Protein AF-A0A8T0WZ53-F1 (afdb_monomer)

Solvent-accessible surface area (backbone atoms only — not comparable to full-atom values): 12065 Å² total; per-residue (Å²): 144,88,81,82,82,69,66,70,65,60,57,56,56,54,64,66,52,42,53,57,52,46,51,51,47,46,52,50,41,69,75,43,89,60,92,86,67,58,62,67,60,51,50,54,52,38,71,74,51,89,50,63,69,57,32,45,41,43,24,46,44,48,14,59,75,30,53,70,44,40,78,79,37,47,67,58,44,55,56,38,56,72,45,87,51,60,57,46,30,32,17,32,31,48,20,55,18,35,14,35,46,48,64,60,49,66,68,60,51,53,51,31,55,45,40,40,70,70,52,90,47,58,68,31,14,18,38,16,37,33,23,48,12,44,19,29,38,71,48,40,83,54,44,47,68,68,34,49,69,41,48,71,40,92,51,61,46,39,27,26,11,26,33,38,11,40,17,61,18,30,47,56,66,60,52,64,70,52,51,63,64,33,57,64,38,54,70,44,93,47,67,66,32,19,50,27,19,51,53,15,50,51,37,18,48,45,96,63,46,54,91,80,38,62,63,51,51,55,51,54,55,50,53,52,51,60,71,70,50,93,124

Radius of gyration: 19.96 Å; Cα contacts (8 Å, |Δi|>4): 309; chains: 1; bounding box: 70×41×50 Å

Sequence (231 aa):
MRKYARTSRMFCTRIVLWPAKQLVLAWACLWFAQPVRRPPEMLAYAHDTQHEKIIRGLSLGIALTVYGREEEADTLIEQMTRDQDPILRYGVMYALALAYRGTANNKAIHQLLHFAVSDVSDDVRRTAVLALGFVLYNKPEQTPRIVSLLSESYNPHVRYGAPLAVGISCAGSGLSEAISLLEPLTSDIIDFVRQGALIAMAMIMIQTNESYDSRVGAFRRKLEKIILDKH

Nearest PDB structures (foldseek):
  8amz-assembly1_N  TM=9.904E-01  e=2.150E-20  Spinacia oleracea
  9e8q-assembly1_U  TM=9.705E-01  e=5.565E-16  Homo sapiens
  8usc-assembly1_U  TM=9.728E-01  e=1.394E-14  Homo sapiens
  8cvt-assembly1_U  TM=9.551E-01  e=3.154E-14  Homo sapiens
  7qo5-assembly1_N  TM=9.824E-01  e=2.783E-13  Saccharomyces cerevisiae

InterPro domains:
  IPR011989 Armadillo-like helical [G3DSA:1.25.10.10] (39-231)
  IPR016024 Armadillo-type fold [SSF48371] (41-231)

Mean predicted aligned error: 9.51 Å

Structure (mmCIF, N/CA/C/O backbone):
data_AF-A0A8T0WZ53-F1
#
_entry.id   AF-A0A8T0WZ53-F1
#
loop_
_atom_site.group_PDB
_atom_site.id
_atom_site.type_symbol
_atom_site.label_atom_id
_atom_site.label_alt_id
_atom_site.label_comp_id
_atom_site.label_asym_id
_atom_site.label_entity_id
_atom_site.label_seq_id
_atom_site.pdbx_PDB_ins_code
_atom_site.Cartn_x
_atom_site.Cartn_y
_atom_site.Cartn_z
_atom_site.occupancy
_atom_site.B_iso_or_equiv
_a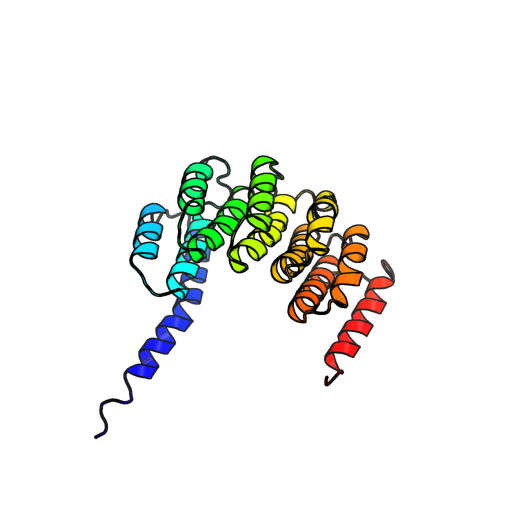tom_site.auth_seq_id
_atom_site.auth_comp_id
_atom_site.auth_asym_id
_atom_site.auth_atom_id
_atom_site.pdbx_PDB_model_num
ATOM 1 N N . MET A 1 1 ? -48.894 1.249 -15.314 1.00 36.38 1 MET A N 1
ATOM 2 C CA . MET A 1 1 ? -47.623 0.580 -14.941 1.00 36.38 1 MET A CA 1
ATOM 3 C C . MET A 1 1 ? -46.379 1.374 -15.389 1.00 36.38 1 MET A C 1
ATOM 5 O O . MET A 1 1 ? -45.613 0.897 -16.211 1.00 36.38 1 MET A O 1
ATOM 9 N N . ARG A 1 2 ? -46.142 2.598 -14.884 1.00 29.73 2 ARG A N 1
ATOM 10 C CA . ARG A 1 2 ? -44.956 3.416 -15.259 1.00 29.73 2 ARG A CA 1
ATOM 11 C C . ARG A 1 2 ? -44.427 4.311 -14.117 1.00 29.73 2 ARG A C 1
ATOM 13 O O . ARG A 1 2 ? -43.969 5.419 -14.361 1.00 29.73 2 ARG A O 1
ATOM 20 N N . LYS A 1 3 ? -44.493 3.857 -12.857 1.00 28.27 3 LYS A N 1
ATOM 21 C CA . LYS A 1 3 ? -43.983 4.633 -11.699 1.00 28.27 3 LYS A CA 1
ATOM 22 C C . LYS A 1 3 ? -42.898 3.956 -10.844 1.00 28.27 3 LYS A C 1
ATOM 24 O O . LYS A 1 3 ? -42.350 4.623 -9.982 1.00 28.27 3 LYS A O 1
ATOM 29 N N . TYR A 1 4 ? -42.495 2.713 -11.128 1.00 29.03 4 TYR A N 1
ATOM 30 C CA . TYR A 1 4 ? -41.509 1.988 -10.298 1.00 29.03 4 TYR A CA 1
ATOM 31 C C . TYR A 1 4 ? -40.058 1.958 -10.826 1.00 29.03 4 TYR A C 1
ATOM 33 O O . TYR A 1 4 ? -39.182 1.433 -10.155 1.00 29.03 4 TYR A O 1
ATOM 41 N N . ALA A 1 5 ? -39.756 2.546 -11.990 1.00 29.98 5 ALA A N 1
ATOM 42 C CA . ALA A 1 5 ? -38.443 2.375 -12.636 1.00 29.98 5 ALA A CA 1
ATOM 43 C C . ALA A 1 5 ? -37.420 3.514 -12.410 1.00 29.98 5 ALA A C 1
ATOM 45 O O . ALA A 1 5 ? -36.303 3.434 -12.919 1.00 29.98 5 ALA A O 1
ATOM 46 N N . ARG A 1 6 ? -37.763 4.593 -11.685 1.00 27.28 6 ARG A N 1
ATOM 47 C CA . ARG A 1 6 ? -36.866 5.763 -11.516 1.00 27.28 6 ARG A CA 1
ATOM 48 C C . ARG A 1 6 ? -36.160 5.864 -10.161 1.00 27.28 6 ARG A C 1
ATOM 50 O O . ARG A 1 6 ? -35.190 6.608 -10.059 1.00 27.28 6 ARG A O 1
ATOM 57 N N . THR A 1 7 ? -36.563 5.096 -9.155 1.00 30.55 7 THR A N 1
ATOM 58 C CA . THR A 1 7 ? -35.981 5.163 -7.803 1.00 30.55 7 THR A CA 1
ATOM 59 C C . THR A 1 7 ? -34.674 4.376 -7.655 1.00 30.55 7 THR A C 1
ATOM 61 O O . THR A 1 7 ? -33.821 4.768 -6.863 1.00 30.55 7 THR A O 1
ATOM 64 N N . SER A 1 8 ? -34.427 3.351 -8.477 1.00 28.34 8 SER A N 1
ATOM 65 C CA . SER A 1 8 ? -33.210 2.525 -8.359 1.00 28.34 8 SER A CA 1
ATOM 66 C C . SER A 1 8 ? -31.951 3.163 -8.968 1.00 28.34 8 SER A C 1
ATOM 68 O O . SER A 1 8 ? -30.839 2.846 -8.554 1.00 28.34 8 SER A O 1
ATOM 70 N N . ARG A 1 9 ? -32.085 4.110 -9.913 1.00 25.31 9 ARG A N 1
ATOM 71 C CA . ARG A 1 9 ? -30.923 4.808 -10.512 1.00 25.31 9 ARG A CA 1
ATOM 72 C C . ARG A 1 9 ? -30.396 5.973 -9.672 1.00 25.31 9 ARG A C 1
ATOM 74 O O . ARG A 1 9 ? -29.244 6.352 -9.844 1.00 25.31 9 ARG A O 1
ATOM 81 N N . MET A 1 10 ? -31.198 6.520 -8.757 1.00 26.84 10 MET A N 1
ATOM 82 C CA . MET A 1 10 ? -30.811 7.681 -7.940 1.00 26.84 10 MET A CA 1
ATOM 83 C C . MET A 1 10 ? -30.100 7.287 -6.630 1.00 26.84 10 MET A C 1
ATOM 85 O O . MET A 1 10 ? -29.324 8.070 -6.087 1.00 26.84 10 MET A O 1
ATOM 89 N N . PHE A 1 11 ? -30.302 6.054 -6.150 1.00 26.16 11 PHE A N 1
ATOM 90 C CA . PHE A 1 11 ? -29.547 5.497 -5.019 1.00 26.16 11 PHE A CA 1
ATOM 91 C C . PHE A 1 11 ? -28.120 5.086 -5.417 1.00 26.16 11 PHE A C 1
ATOM 93 O O . PHE A 1 11 ? -27.174 5.313 -4.665 1.00 26.16 11 PHE A O 1
ATOM 100 N N . CYS A 1 12 ? -27.940 4.564 -6.634 1.00 26.08 12 CYS A N 1
ATOM 101 C CA . CYS A 1 12 ? -26.636 4.108 -7.118 1.00 26.08 12 CYS A CA 1
ATOM 102 C C . CYS A 1 12 ? -25.647 5.273 -7.350 1.00 26.08 12 CYS A C 1
ATOM 104 O O . CYS A 1 12 ? -24.465 5.158 -7.032 1.00 26.08 12 CYS A O 1
ATOM 106 N N . THR A 1 13 ? -26.120 6.442 -7.802 1.00 26.05 13 THR A N 1
ATOM 107 C CA . THR A 1 13 ? -25.265 7.626 -8.026 1.00 26.05 13 THR A CA 1
ATOM 108 C C . THR A 1 13 ? -24.816 8.327 -6.741 1.00 26.05 13 THR A C 1
ATOM 110 O O . THR A 1 13 ? -23.729 8.901 -6.721 1.00 26.05 13 THR A O 1
ATOM 113 N N . ARG A 1 14 ? -25.572 8.242 -5.634 1.00 27.52 14 ARG A N 1
ATOM 114 C CA . ARG A 1 14 ? -25.123 8.780 -4.332 1.00 27.52 14 ARG A CA 1
ATOM 115 C C . ARG A 1 14 ? -24.011 7.945 -3.693 1.00 27.52 14 ARG A C 1
ATOM 117 O O . ARG A 1 14 ? -23.118 8.516 -3.079 1.00 27.52 14 ARG A O 1
ATOM 124 N N . ILE A 1 15 ? -24.021 6.628 -3.892 1.00 32.19 15 ILE A N 1
ATOM 125 C CA . ILE A 1 15 ? -23.022 5.704 -3.332 1.00 32.19 15 ILE A CA 1
ATOM 126 C C . ILE A 1 15 ? -21.650 5.860 -4.014 1.00 32.19 15 ILE A C 1
ATOM 128 O O . ILE A 1 15 ? -20.622 5.702 -3.362 1.00 32.19 15 ILE A O 1
ATOM 132 N N . VAL A 1 16 ? -21.615 6.193 -5.311 1.00 31.56 16 VAL A N 1
ATOM 133 C CA . VAL A 1 16 ? -20.358 6.369 -6.068 1.00 31.56 16 VAL A CA 1
ATOM 134 C C . VAL A 1 16 ? -19.734 7.755 -5.854 1.00 31.56 16 VAL A C 1
ATOM 136 O O . VAL A 1 16 ? -18.514 7.870 -5.818 1.00 31.56 16 VAL A O 1
ATOM 139 N N . LEU A 1 17 ? -20.540 8.804 -5.637 1.00 28.44 17 LEU A N 1
ATOM 140 C CA . LEU A 1 17 ? -20.030 10.151 -5.329 1.00 28.44 17 LEU A CA 1
ATOM 141 C C . LEU A 1 17 ? -19.589 10.338 -3.870 1.00 28.44 17 LEU A C 1
ATOM 143 O O . LEU A 1 17 ? -18.902 11.310 -3.558 1.00 28.44 17 LEU A O 1
ATOM 147 N N . TRP A 1 18 ? -19.992 9.450 -2.964 1.00 32.81 18 TRP A N 1
ATOM 148 C CA . TRP A 1 18 ? -19.650 9.568 -1.549 1.00 32.81 18 TRP A CA 1
ATOM 149 C C . TRP A 1 18 ? -18.155 9.414 -1.223 1.00 32.81 18 TRP A C 1
ATOM 151 O O . TRP A 1 18 ? -17.656 10.283 -0.506 1.00 32.81 18 TRP A O 1
ATOM 161 N N . PRO A 1 19 ? -17.411 8.430 -1.774 1.00 36.19 19 PRO A N 1
ATOM 162 C CA . PRO A 1 19 ? -15.974 8.308 -1.509 1.00 36.19 19 PRO A CA 1
ATOM 163 C C . PRO A 1 19 ? -15.181 9.531 -1.989 1.00 36.19 19 PRO A C 1
ATOM 165 O O . PRO A 1 19 ? -14.263 9.970 -1.304 1.00 36.19 19 PRO A O 1
ATOM 168 N N . ALA A 1 20 ? -15.583 10.156 -3.103 1.00 36.81 20 ALA A N 1
ATOM 169 C CA . ALA A 1 20 ? -14.981 11.408 -3.566 1.00 36.81 20 ALA A CA 1
ATOM 170 C C . ALA A 1 20 ? -15.280 12.576 -2.611 1.00 36.81 20 ALA A C 1
ATOM 172 O O . ALA A 1 20 ? -14.392 13.362 -2.299 1.00 36.81 20 ALA A O 1
ATOM 173 N N . LYS A 1 21 ? -16.506 12.666 -2.075 1.00 34.97 21 LYS A N 1
ATOM 174 C CA . LYS A 1 21 ? -16.848 13.670 -1.056 1.00 34.97 21 LYS A CA 1
ATOM 175 C C . LYS A 1 21 ? -16.109 13.445 0.262 1.00 34.97 21 LYS A C 1
ATOM 177 O O . LYS A 1 21 ? -15.775 14.428 0.903 1.00 34.97 21 LYS A O 1
ATOM 182 N N . GLN A 1 22 ? -15.841 12.200 0.655 1.00 43.59 22 GLN A N 1
ATOM 183 C CA . GLN A 1 22 ? -15.079 11.864 1.864 1.00 43.59 22 GLN A CA 1
ATOM 184 C C . GLN A 1 22 ? -13.581 12.116 1.697 1.00 43.59 22 GLN A C 1
ATOM 186 O O . GLN A 1 22 ? -12.979 12.638 2.622 1.00 43.59 22 GLN A O 1
ATOM 191 N N . LEU A 1 23 ? -12.995 11.840 0.528 1.00 43.72 23 LEU A N 1
ATOM 192 C CA . LEU A 1 23 ? -11.610 12.219 0.221 1.00 43.72 23 LEU A CA 1
ATOM 193 C C . LEU A 1 23 ? -11.438 13.739 0.159 1.00 43.72 23 LEU A C 1
ATOM 195 O O . LEU A 1 23 ? -10.476 14.254 0.713 1.00 43.72 23 LEU A O 1
ATOM 199 N N . VAL A 1 24 ? -12.393 14.463 -0.437 1.00 45.03 24 VAL A N 1
ATOM 200 C CA . VAL A 1 24 ? -12.401 15.935 -0.444 1.00 45.03 24 VAL A CA 1
ATOM 201 C C . VAL A 1 24 ? -12.627 16.497 0.959 1.00 45.03 24 VAL A C 1
ATOM 203 O O . VAL A 1 24 ? -11.959 17.457 1.321 1.00 45.03 24 VAL A O 1
ATOM 206 N N . LEU A 1 25 ? -13.501 15.895 1.778 1.00 41.16 25 LEU A N 1
ATOM 207 C CA . LEU A 1 25 ? -13.639 16.282 3.185 1.00 41.16 25 LEU A CA 1
ATOM 208 C C . LEU A 1 25 ? -12.360 15.984 3.966 1.00 41.16 25 LEU A C 1
ATOM 210 O O . LEU A 1 25 ? -11.940 16.823 4.739 1.00 41.16 25 LEU A O 1
ATOM 214 N N . ALA A 1 26 ? -11.721 14.833 3.757 1.00 44.50 26 ALA A N 1
ATOM 215 C CA . ALA A 1 26 ? -10.513 14.451 4.477 1.00 44.50 26 ALA A CA 1
ATOM 216 C C . ALA A 1 26 ? -9.300 15.302 4.065 1.00 44.50 26 ALA A C 1
ATOM 218 O O . ALA A 1 26 ? -8.510 15.687 4.919 1.00 44.50 26 ALA A O 1
ATOM 219 N N . TRP A 1 27 ? -9.196 15.681 2.787 1.00 46.12 27 TRP A N 1
ATOM 220 C CA . TRP A 1 27 ? -8.242 16.688 2.310 1.00 46.12 27 TRP A CA 1
ATOM 221 C C . TRP A 1 27 ? -8.556 18.086 2.855 1.00 46.12 27 TRP A C 1
ATOM 223 O O . TRP A 1 27 ? -7.651 18.784 3.306 1.00 46.12 27 TRP A O 1
ATOM 233 N N . ALA A 1 28 ? -9.829 18.488 2.879 1.00 37.88 28 ALA A N 1
ATOM 234 C CA . ALA A 1 28 ? -10.248 19.746 3.493 1.00 37.88 28 ALA A CA 1
ATOM 235 C C . ALA A 1 28 ? -9.998 19.757 5.013 1.00 37.88 28 ALA A C 1
ATOM 237 O O . ALA A 1 28 ? -9.647 20.799 5.551 1.00 37.88 28 ALA A O 1
ATOM 238 N N . CYS A 1 29 ? -10.105 18.613 5.692 1.00 40.50 29 CYS A N 1
ATOM 239 C CA . CYS A 1 29 ? -9.787 18.432 7.111 1.00 40.50 29 CYS A CA 1
ATOM 240 C C . CYS A 1 29 ? -8.277 18.399 7.384 1.00 40.50 29 CYS A C 1
ATOM 242 O O . CYS A 1 29 ? -7.857 18.748 8.481 1.00 40.50 29 CYS A O 1
ATOM 244 N N . LEU A 1 30 ? -7.451 18.008 6.407 1.00 47.88 30 LEU A N 1
ATOM 245 C CA . LEU A 1 30 ? -5.993 18.129 6.518 1.00 47.88 30 LEU A CA 1
ATOM 246 C C . LEU A 1 30 ? -5.547 19.600 6.415 1.00 47.88 30 LEU A C 1
ATOM 248 O O . LEU A 1 30 ? -4.572 19.995 7.045 1.00 47.88 30 LEU A O 1
ATOM 252 N N . TRP A 1 31 ? -6.264 20.403 5.617 1.00 39.75 31 TRP A N 1
ATOM 253 C CA . TRP A 1 31 ? -5.958 21.820 5.372 1.00 39.75 31 TRP A CA 1
ATOM 254 C C . TRP A 1 31 ? -6.591 22.771 6.400 1.00 39.75 31 TRP A C 1
ATOM 256 O O . TRP A 1 31 ? -5.987 23.768 6.790 1.00 39.75 31 TRP A O 1
ATOM 266 N N . PHE A 1 32 ? -7.793 22.455 6.883 1.00 31.80 32 PHE A N 1
ATOM 267 C CA . PHE A 1 32 ? -8.417 23.098 8.034 1.00 31.80 32 PHE A CA 1
ATOM 268 C C . PHE A 1 32 ? -8.320 22.139 9.214 1.00 31.80 32 PHE A C 1
ATOM 270 O O . PHE A 1 32 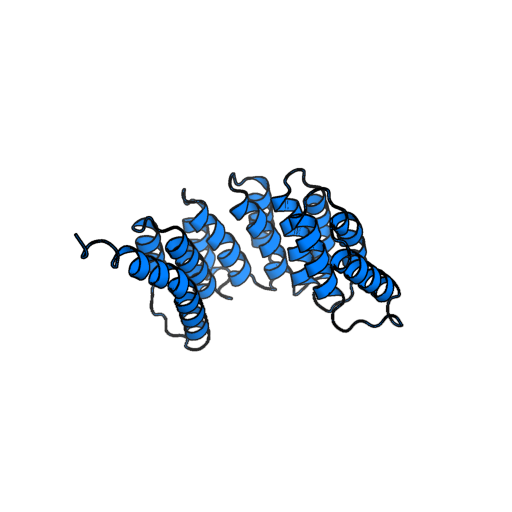? -9.131 21.225 9.316 1.00 31.80 32 PHE A O 1
ATOM 277 N N . ALA A 1 33 ? -7.358 22.367 10.109 1.00 36.94 33 ALA A N 1
ATOM 278 C CA . ALA A 1 33 ? -7.191 21.672 11.388 1.00 36.94 33 ALA A CA 1
ATOM 279 C C . ALA A 1 33 ? -8.381 21.911 12.352 1.00 36.94 33 ALA A C 1
ATOM 281 O O . ALA A 1 33 ? -8.231 22.431 13.455 1.00 36.94 33 ALA A O 1
ATOM 282 N N . GLN A 1 34 ? -9.596 21.589 11.916 1.00 32.25 34 GLN A N 1
ATOM 283 C CA . GLN A 1 34 ? -10.823 21.632 12.693 1.00 32.25 34 GLN A CA 1
ATOM 284 C C . GLN A 1 34 ? -11.182 20.189 13.083 1.00 32.25 34 GLN A C 1
ATOM 286 O O . GLN A 1 34 ? -11.365 19.344 12.202 1.00 32.25 34 GLN A O 1
ATOM 291 N N . PRO A 1 35 ? -11.300 19.883 14.388 1.00 38.97 35 PRO A N 1
ATOM 292 C CA . PRO A 1 35 ? -11.554 18.540 14.897 1.00 38.97 35 PRO A CA 1
ATOM 293 C C . PRO A 1 35 ? -13.041 18.201 14.750 1.00 38.97 35 PRO A C 1
ATOM 295 O O . PRO A 1 35 ? -13.769 18.119 15.733 1.00 38.97 35 PRO A O 1
ATOM 298 N N . VAL A 1 36 ? -13.541 18.052 13.524 1.00 38.50 36 VAL A N 1
ATOM 299 C CA . VAL A 1 36 ? -14.981 17.835 13.295 1.00 38.50 36 VAL A CA 1
ATOM 300 C C . VAL A 1 36 ? -15.241 16.415 12.811 1.00 38.50 36 VAL A C 1
ATOM 302 O O . VAL A 1 36 ? -15.686 16.166 11.694 1.00 38.50 36 VAL A O 1
ATOM 305 N N . ARG A 1 37 ? -14.902 15.490 13.713 1.00 49.84 37 ARG A N 1
ATOM 306 C CA . ARG A 1 37 ? -15.615 14.268 14.125 1.00 49.84 37 ARG A CA 1
ATOM 307 C C . ARG A 1 37 ? -14.636 13.459 14.959 1.00 49.84 37 ARG A C 1
A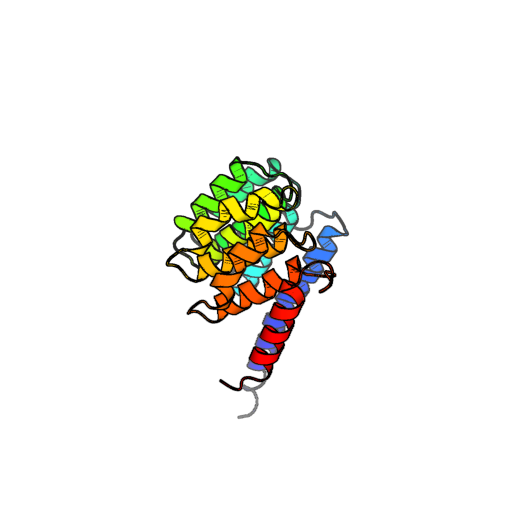TOM 309 O O . ARG A 1 37 ? -13.549 13.123 14.495 1.00 49.84 37 ARG A O 1
ATOM 316 N N . ARG A 1 38 ? -14.990 13.197 16.215 1.00 67.06 38 ARG A N 1
ATOM 317 C CA . ARG A 1 38 ? -14.132 12.413 17.105 1.00 67.06 38 ARG A CA 1
ATOM 318 C C . ARG A 1 38 ? -13.972 11.021 16.474 1.00 67.06 38 ARG A C 1
ATOM 320 O O . ARG A 1 38 ? -14.995 10.435 16.122 1.00 67.06 38 ARG A O 1
ATOM 327 N N . PRO A 1 39 ? -12.750 10.471 16.348 1.00 72.44 39 PRO A N 1
ATOM 328 C CA . PRO A 1 39 ? -12.542 9.094 15.897 1.00 72.44 39 PRO A CA 1
ATOM 329 C C . PRO A 1 39 ? -13.542 8.067 16.469 1.00 72.44 39 PRO A C 1
ATOM 331 O O . PRO A 1 39 ? -14.051 7.265 15.688 1.00 72.44 39 PRO A O 1
ATOM 334 N N . PRO A 1 40 ? -13.935 8.126 17.763 1.00 80.19 40 PRO A N 1
ATOM 335 C CA . PRO A 1 40 ? -14.962 7.233 18.307 1.00 80.19 40 PRO A CA 1
ATOM 336 C C . PRO A 1 40 ? -16.355 7.368 17.669 1.00 80.19 40 PRO A C 1
ATOM 338 O O . PRO A 1 40 ? -17.039 6.365 17.514 1.00 80.19 40 PRO A O 1
ATOM 341 N N . GLU A 1 41 ? -16.789 8.565 17.264 1.00 83.56 41 GLU A N 1
ATOM 342 C CA . GLU A 1 41 ? -18.092 8.757 16.599 1.00 83.56 41 GLU A CA 1
ATOM 343 C C . GLU A 1 41 ? -18.085 8.173 15.183 1.00 83.56 41 GLU A C 1
ATOM 345 O O . GLU A 1 41 ? -19.068 7.584 14.737 1.00 83.56 41 GLU A O 1
ATOM 350 N N . MET A 1 42 ? -16.961 8.315 14.471 1.00 84.06 42 MET A N 1
ATOM 351 C CA . MET A 1 42 ? -16.788 7.713 13.147 1.00 84.06 42 MET A CA 1
ATOM 352 C C . MET A 1 42 ? -16.725 6.191 13.228 1.00 84.06 42 MET A C 1
ATOM 354 O O . MET A 1 42 ? -17.282 5.527 12.358 1.00 84.06 42 MET A O 1
ATOM 358 N N . LEU A 1 43 ? -16.077 5.658 14.267 1.00 85.25 43 LEU A N 1
ATOM 359 C CA . LEU A 1 43 ? -15.996 4.223 14.517 1.00 85.25 43 LEU A CA 1
ATOM 360 C C . LEU A 1 43 ? -17.374 3.642 14.862 1.00 85.25 43 LEU A C 1
ATOM 362 O O . LEU A 1 43 ? -17.784 2.658 14.257 1.00 85.25 43 LEU A O 1
ATOM 366 N N . ALA A 1 44 ? -18.129 4.297 15.750 1.00 87.38 44 ALA A N 1
ATOM 367 C CA . ALA A 1 44 ? -19.500 3.897 16.074 1.00 87.38 44 ALA A CA 1
ATOM 368 C C . ALA A 1 44 ? -20.389 3.880 14.821 1.00 87.38 44 ALA A C 1
ATOM 370 O O . ALA A 1 44 ? -21.042 2.884 14.527 1.00 87.38 44 ALA A O 1
ATOM 371 N N . TYR A 1 45 ? -20.326 4.941 14.012 1.00 87.25 45 TYR A N 1
ATOM 372 C CA . TYR A 1 45 ? -21.084 4.994 12.767 1.00 87.25 45 TYR A CA 1
ATOM 373 C C . TYR A 1 45 ? -20.636 3.931 11.753 1.00 87.25 45 TYR A C 1
ATOM 375 O O . TYR A 1 45 ? -21.462 3.411 11.007 1.00 87.25 45 TYR A O 1
ATOM 383 N N . ALA A 1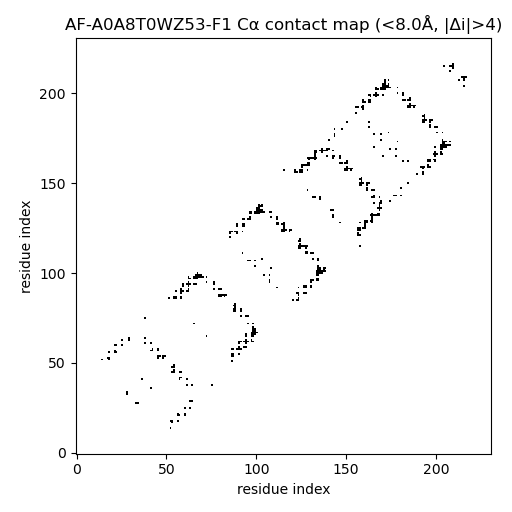 46 ? -19.348 3.579 11.717 1.00 86.38 46 ALA A N 1
ATOM 384 C CA . ALA A 1 46 ? -18.863 2.507 10.855 1.00 86.38 46 ALA A CA 1
ATOM 385 C C . ALA A 1 46 ? -19.485 1.152 11.236 1.00 86.38 46 ALA A C 1
ATOM 387 O O . ALA A 1 46 ? -19.929 0.441 10.337 1.00 86.38 46 ALA A O 1
ATOM 388 N N . HIS A 1 47 ? -19.609 0.854 12.535 1.00 88.31 47 HIS A N 1
ATOM 389 C CA . HIS A 1 47 ? -20.270 -0.358 13.036 1.00 88.31 47 HIS A CA 1
ATOM 390 C C . HIS A 1 47 ? -21.777 -0.407 12.759 1.00 88.31 47 HIS A C 1
ATOM 392 O O . HIS A 1 47 ? -22.319 -1.482 12.510 1.00 88.31 47 HIS A O 1
ATOM 398 N N . ASP A 1 48 ? -22.452 0.743 12.777 1.00 89.19 48 ASP A N 1
ATOM 399 C CA . ASP A 1 48 ? -23.901 0.811 12.549 1.00 89.19 48 ASP A CA 1
ATOM 400 C C . ASP A 1 48 ? -24.281 0.628 11.070 1.00 89.19 48 ASP A C 1
ATOM 402 O O . ASP A 1 48 ? -25.417 0.273 10.735 1.00 89.19 48 ASP A O 1
ATOM 406 N N . THR A 1 49 ? -23.354 0.901 10.148 1.00 89.50 49 THR A N 1
ATOM 407 C CA . THR A 1 49 ? -23.629 0.836 8.708 1.00 89.50 49 THR A CA 1
ATOM 408 C C . THR A 1 49 ? -23.332 -0.540 8.122 1.00 89.50 49 THR A C 1
ATOM 410 O O . THR A 1 49 ? -22.335 -1.165 8.438 1.00 89.50 49 THR A O 1
ATOM 413 N N . GLN A 1 50 ? -24.151 -0.978 7.162 1.00 85.69 50 GLN A N 1
ATOM 414 C CA . GLN A 1 50 ? -23.906 -2.209 6.388 1.00 85.69 50 GLN A CA 1
ATOM 415 C C . GLN A 1 50 ? -23.227 -1.944 5.032 1.00 85.69 50 GLN A C 1
ATOM 417 O O . GLN A 1 50 ? -23.040 -2.843 4.215 1.00 85.69 50 GLN A O 1
ATOM 422 N N . HIS A 1 51 ? -22.913 -0.683 4.725 1.00 85.69 51 HIS A N 1
ATOM 423 C CA . HIS A 1 51 ? -22.392 -0.295 3.419 1.00 85.69 51 HIS A CA 1
ATOM 424 C C . HIS A 1 51 ? -20.864 -0.282 3.422 1.00 85.69 51 HIS A C 1
ATOM 426 O O . HIS A 1 51 ? -20.255 0.717 3.797 1.00 85.69 51 HIS A O 1
ATOM 432 N N . GLU A 1 52 ? -20.247 -1.331 2.878 1.00 86.44 52 GLU A N 1
ATOM 433 C CA . GLU A 1 52 ? -18.783 -1.491 2.825 1.00 86.44 52 GLU A CA 1
ATOM 434 C C . GLU A 1 52 ? -18.025 -0.258 2.305 1.00 86.44 52 GLU A C 1
ATOM 436 O O . GLU A 1 52 ? -16.957 0.086 2.803 1.00 86.44 52 GLU A O 1
ATOM 441 N N . LYS A 1 53 ? -18.566 0.437 1.293 1.00 88.25 53 LYS A N 1
ATOM 442 C CA . LYS A 1 53 ? -17.934 1.642 0.723 1.00 88.25 53 LYS A CA 1
ATOM 443 C C . LYS A 1 53 ? -17.880 2.797 1.722 1.00 88.25 53 LYS A C 1
ATOM 445 O O . LYS A 1 53 ? -16.929 3.571 1.701 1.00 88.25 53 LYS A O 1
ATOM 450 N N . ILE A 1 54 ? -18.897 2.910 2.575 1.00 85.62 54 ILE A N 1
ATOM 451 C CA . ILE A 1 54 ? -18.961 3.928 3.624 1.00 85.62 54 ILE A CA 1
ATOM 452 C C . ILE A 1 54 ? -17.979 3.559 4.735 1.00 85.62 54 ILE A C 1
ATOM 454 O O . ILE A 1 54 ? -17.193 4.415 5.127 1.00 85.62 54 ILE A O 1
ATOM 458 N N . ILE A 1 55 ? -17.954 2.290 5.156 1.00 87.06 55 ILE A N 1
ATOM 459 C CA . ILE A 1 55 ? -17.013 1.780 6.166 1.00 87.06 55 ILE A CA 1
ATOM 460 C C . ILE A 1 55 ? -15.564 2.006 5.710 1.00 87.06 55 ILE A C 1
ATOM 462 O O . ILE A 1 55 ? -14.784 2.598 6.451 1.00 87.06 55 ILE A O 1
ATOM 466 N N . ARG A 1 56 ? -15.215 1.657 4.459 1.00 87.50 56 ARG A N 1
ATOM 467 C CA . ARG A 1 56 ? -13.885 1.932 3.870 1.00 87.50 56 ARG A CA 1
ATOM 468 C C . ARG A 1 56 ? -13.541 3.428 3.853 1.00 87.50 56 ARG A C 1
ATOM 470 O O . ARG A 1 56 ? -12.407 3.806 4.128 1.00 87.50 56 ARG A O 1
ATOM 477 N N . GLY A 1 57 ? -14.503 4.287 3.514 1.00 85.12 57 GLY A N 1
ATOM 478 C CA . GLY A 1 57 ? -14.301 5.740 3.507 1.00 85.12 57 GLY A CA 1
ATOM 479 C C . GLY A 1 57 ? -14.084 6.313 4.910 1.00 85.12 57 GLY A C 1
ATOM 480 O O . GLY A 1 57 ? -13.233 7.180 5.100 1.00 85.12 57 GLY A O 1
ATOM 481 N N . LEU A 1 58 ? -14.826 5.812 5.901 1.00 87.44 58 LEU A N 1
ATOM 482 C CA . LEU A 1 58 ? -14.678 6.201 7.304 1.00 87.44 58 LEU A CA 1
ATOM 483 C C . LEU A 1 58 ? -13.361 5.699 7.888 1.00 87.44 58 LEU A C 1
ATOM 485 O O . LEU A 1 58 ? -12.691 6.470 8.563 1.00 87.44 58 LEU A O 1
ATOM 489 N N . SER A 1 59 ? -12.965 4.460 7.596 1.00 87.81 59 SER A N 1
ATOM 490 C CA . SER A 1 59 ? -11.730 3.879 8.122 1.00 87.81 59 SER A CA 1
ATOM 491 C C . SER A 1 59 ? -10.493 4.624 7.608 1.00 87.81 59 SER A C 1
ATOM 493 O O . SER A 1 59 ? -9.606 4.956 8.394 1.00 87.81 59 SER A O 1
ATOM 495 N N . LEU A 1 60 ? -10.480 5.020 6.329 1.00 87.88 60 LEU A N 1
ATOM 496 C CA . LEU A 1 60 ? -9.441 5.900 5.783 1.00 87.88 60 LEU A CA 1
ATOM 497 C C . LEU A 1 60 ? -9.529 7.333 6.337 1.00 87.88 60 LEU A C 1
ATOM 499 O O . LEU A 1 60 ? -8.507 7.968 6.583 1.00 87.88 60 LEU A O 1
ATOM 503 N N . GLY A 1 61 ? -10.741 7.846 6.562 1.00 85.44 61 GLY A N 1
ATOM 504 C CA . GLY A 1 61 ? -10.949 9.141 7.212 1.00 85.44 61 GLY A CA 1
ATOM 505 C C . GLY A 1 61 ? -10.344 9.178 8.616 1.00 85.44 61 GLY A C 1
ATOM 506 O O . GLY A 1 61 ? -9.604 10.105 8.930 1.00 85.44 61 GLY A O 1
ATOM 507 N N . ILE A 1 62 ? -10.580 8.138 9.422 1.00 86.88 62 ILE A N 1
ATOM 508 C CA . ILE A 1 62 ? -9.970 7.971 10.748 1.00 86.88 62 ILE A CA 1
ATOM 509 C C . ILE A 1 62 ? -8.441 7.910 10.625 1.00 86.88 62 ILE A C 1
ATOM 511 O O . ILE A 1 62 ? -7.750 8.625 11.349 1.00 86.88 62 ILE A O 1
ATOM 515 N N . ALA A 1 63 ? -7.907 7.147 9.666 1.00 88.12 63 ALA A N 1
ATOM 516 C CA . ALA A 1 63 ? -6.466 7.077 9.417 1.00 88.12 63 ALA A CA 1
ATOM 517 C C . ALA A 1 63 ? -5.832 8.453 9.130 1.00 88.12 63 ALA A C 1
ATOM 519 O O . ALA A 1 63 ? -4.733 8.743 9.595 1.00 88.12 63 ALA A O 1
ATOM 520 N N . LEU A 1 64 ? -6.537 9.335 8.419 1.00 87.38 64 LEU A N 1
ATOM 521 C CA . LEU A 1 64 ? -6.066 10.695 8.139 1.00 87.38 64 LEU A CA 1
ATOM 522 C C . LEU A 1 64 ? -6.130 11.613 9.369 1.00 87.38 64 LEU A C 1
ATOM 524 O O . LEU A 1 64 ? -5.300 12.510 9.492 1.00 87.38 64 LEU A O 1
ATOM 528 N N . THR A 1 65 ? -7.048 11.376 10.313 1.00 85.94 65 THR A N 1
ATOM 529 C CA . THR A 1 65 ? -7.090 12.150 11.572 1.00 85.94 65 THR A CA 1
ATOM 530 C C . THR A 1 65 ? -5.905 11.873 12.499 1.00 85.94 65 THR A C 1
ATOM 532 O O . THR A 1 65 ? -5.594 12.705 13.350 1.00 85.94 65 THR A O 1
ATOM 535 N N . VAL A 1 66 ? -5.232 10.726 12.342 1.00 87.50 66 VAL A N 1
ATOM 536 C CA . VAL A 1 66 ? -4.046 10.355 13.136 1.00 87.50 66 VAL A CA 1
ATOM 537 C C . VAL A 1 66 ? -2.716 10.668 12.451 1.00 87.50 66 VAL A C 1
ATOM 539 O O . VAL A 1 66 ? -1.659 10.239 12.908 1.00 87.50 66 VAL A O 1
ATOM 542 N N . TYR A 1 67 ? -2.749 11.437 11.366 1.00 88.94 67 TYR A N 1
ATOM 543 C CA . TYR A 1 67 ? -1.562 11.786 10.598 1.00 88.94 67 TYR A CA 1
ATOM 544 C C . TYR A 1 67 ? -0.493 12.487 11.455 1.00 88.94 67 TYR A C 1
ATOM 546 O O . TYR A 1 67 ? -0.718 13.582 11.966 1.00 88.94 67 TYR A O 1
ATOM 554 N N . GLY A 1 68 ? 0.685 11.862 11.583 1.00 86.12 68 GLY A N 1
ATOM 555 C CA . GLY A 1 68 ? 1.832 12.404 12.324 1.00 86.12 68 GLY A CA 1
ATOM 556 C C . GLY A 1 68 ? 1.661 12.494 13.843 1.00 86.12 68 GLY A C 1
ATOM 557 O O . GLY A 1 68 ? 2.395 13.247 14.473 1.00 86.12 68 GLY A O 1
ATOM 558 N N . ARG A 1 69 ? 0.690 11.778 14.427 1.00 85.75 69 ARG A N 1
ATOM 559 C CA . ARG A 1 69 ? 0.434 11.781 15.880 1.00 85.75 69 ARG A CA 1
ATOM 560 C C . ARG A 1 69 ? 1.214 10.720 16.666 1.00 85.75 69 ARG A C 1
ATOM 562 O O . ARG A 1 69 ? 1.149 10.725 17.890 1.00 85.75 69 ARG A O 1
ATOM 569 N N . GLU A 1 70 ? 1.925 9.828 15.973 1.00 91.06 70 GLU A N 1
ATOM 570 C CA . GLU A 1 70 ? 2.777 8.783 16.562 1.00 91.06 70 GLU A CA 1
ATOM 571 C C . GLU A 1 70 ? 2.092 8.050 17.738 1.00 91.06 70 GLU A C 1
ATOM 573 O O . GLU A 1 70 ? 1.014 7.485 17.557 1.00 91.06 70 GLU A O 1
ATOM 578 N N . GLU A 1 71 ? 2.683 8.078 18.938 1.00 90.06 71 GLU A N 1
ATOM 579 C CA . GLU A 1 71 ? 2.215 7.347 20.126 1.00 90.06 71 GLU A CA 1
ATOM 580 C C . GLU A 1 71 ? 0.817 7.768 20.608 1.00 90.06 71 GLU A C 1
ATOM 582 O O . GLU A 1 71 ? 0.097 6.959 21.192 1.00 90.06 71 GLU A O 1
ATOM 587 N N . GLU A 1 72 ? 0.367 8.997 20.329 1.00 88.38 72 GLU A N 1
ATOM 588 C CA . GLU A 1 72 ? -0.988 9.424 20.708 1.00 88.38 72 GLU A CA 1
ATOM 589 C C . GLU A 1 72 ? -2.076 8.613 19.986 1.00 88.38 72 GLU A C 1
ATOM 591 O O . GLU A 1 72 ? -3.214 8.524 20.458 1.00 8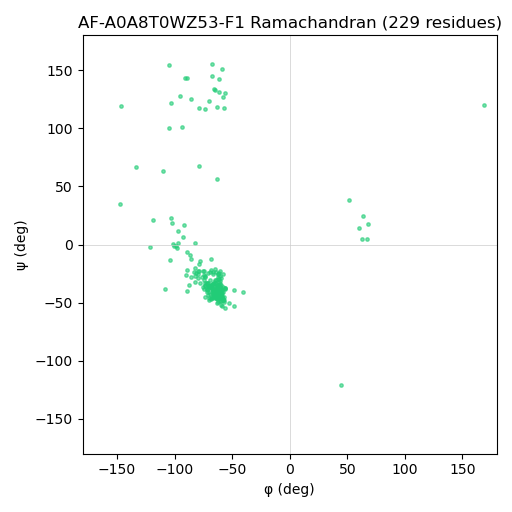8.38 72 GLU A O 1
ATOM 596 N N . ALA A 1 73 ? -1.742 8.037 18.828 1.00 89.00 73 ALA A N 1
ATOM 597 C CA . ALA A 1 73 ? -2.651 7.237 18.021 1.00 89.00 73 ALA A CA 1
ATOM 598 C C . ALA A 1 73 ? -2.703 5.760 18.448 1.00 89.00 73 ALA A C 1
ATOM 600 O O . ALA A 1 73 ? -3.629 5.060 18.031 1.00 89.00 73 ALA A O 1
ATOM 601 N N . ASP A 1 74 ? -1.774 5.288 19.288 1.00 90.31 74 ASP A N 1
ATOM 602 C CA . ASP A 1 74 ? -1.633 3.864 19.630 1.00 90.31 74 ASP A CA 1
ATOM 603 C C . ASP A 1 74 ? -2.909 3.280 20.236 1.00 90.31 74 ASP A C 1
ATOM 605 O O . ASP A 1 74 ? -3.342 2.194 19.857 1.00 90.31 74 ASP A O 1
ATOM 609 N N . THR A 1 75 ? -3.573 4.033 21.113 1.00 91.00 75 THR A N 1
ATOM 610 C CA . THR A 1 75 ? -4.825 3.593 21.752 1.00 91.00 75 THR A CA 1
ATOM 611 C C . THR A 1 75 ? -5.931 3.306 20.733 1.00 91.00 75 THR A C 1
ATOM 613 O O . THR A 1 75 ? -6.621 2.289 20.819 1.00 91.00 75 THR A O 1
ATOM 616 N N . LEU A 1 76 ? -6.074 4.176 19.730 1.00 88.62 76 LEU A N 1
ATOM 617 C CA . LEU A 1 76 ? -7.058 4.031 18.662 1.00 88.62 76 LEU A CA 1
ATOM 618 C C . LEU A 1 76 ? -6.672 2.902 17.699 1.00 88.62 76 LEU A C 1
ATOM 620 O O . LEU A 1 76 ? -7.529 2.118 17.288 1.00 88.62 76 LEU A O 1
ATOM 624 N N . ILE A 1 77 ? -5.385 2.803 17.361 1.00 91.19 77 ILE A N 1
ATOM 625 C CA . ILE A 1 77 ? -4.843 1.745 16.503 1.00 91.19 77 ILE A CA 1
ATOM 626 C C . ILE A 1 77 ? -5.092 0.380 17.145 1.00 91.19 77 ILE A C 1
ATOM 628 O O . ILE A 1 77 ? -5.620 -0.513 16.483 1.00 91.19 77 ILE A O 1
ATOM 632 N N . GLU A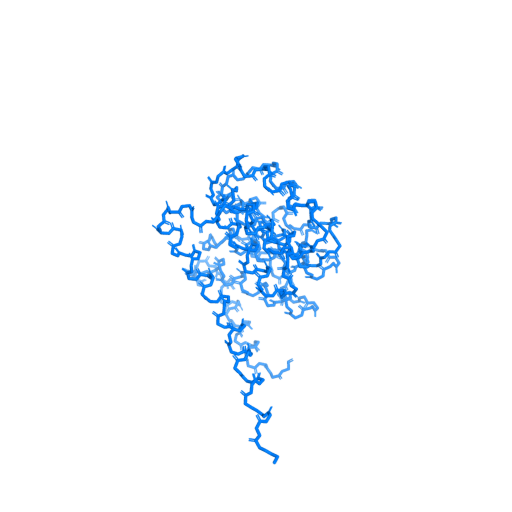 1 78 ? -4.773 0.205 18.428 1.00 91.31 78 GLU A N 1
ATOM 633 C CA . GLU A 1 78 ? -4.999 -1.049 19.151 1.00 91.31 78 GLU A CA 1
ATOM 634 C C . GLU A 1 78 ? -6.481 -1.424 19.220 1.00 91.31 78 GLU A C 1
ATOM 636 O O . GLU A 1 78 ? -6.823 -2.592 19.012 1.00 91.31 78 GLU A O 1
ATOM 641 N N . GLN A 1 79 ? -7.361 -0.447 19.461 1.00 90.62 79 GLN A N 1
ATOM 642 C CA . GLN A 1 79 ? -8.806 -0.665 19.484 1.00 90.62 79 GLN A CA 1
ATOM 643 C C . GLN A 1 79 ? -9.304 -1.212 18.143 1.00 90.62 79 GLN A C 1
ATOM 645 O O . GLN A 1 79 ? -9.954 -2.255 18.103 1.00 90.62 79 GLN A O 1
ATOM 650 N N . MET A 1 80 ? -8.969 -0.538 17.045 1.00 88.88 80 MET A N 1
ATOM 651 C CA . MET A 1 80 ? -9.439 -0.921 15.715 1.00 88.88 80 MET A CA 1
ATOM 652 C C . MET A 1 80 ? -8.728 -2.173 15.166 1.00 88.88 80 MET A C 1
ATOM 654 O O . MET A 1 80 ? -9.245 -2.857 14.288 1.00 88.88 80 MET A O 1
ATOM 658 N N . THR A 1 81 ? -7.529 -2.494 15.660 1.00 91.44 81 THR A N 1
ATOM 659 C CA . THR A 1 81 ? -6.793 -3.706 15.264 1.00 91.44 81 THR A CA 1
ATOM 660 C C . THR A 1 81 ? -7.491 -4.977 15.753 1.00 91.44 81 THR A C 1
ATOM 662 O O . THR A 1 81 ? -7.451 -6.008 15.084 1.00 91.44 81 THR A O 1
ATOM 665 N N . ARG A 1 82 ? -8.140 -4.912 16.922 1.00 90.56 82 ARG A N 1
ATOM 666 C CA . ARG A 1 82 ? -8.868 -6.040 17.533 1.00 90.56 82 ARG A CA 1
ATOM 667 C C . ARG A 1 82 ? -10.279 -6.221 16.972 1.00 90.56 82 ARG A C 1
ATOM 669 O O . ARG A 1 82 ? -11.011 -7.099 17.429 1.00 90.56 82 ARG A O 1
ATOM 676 N N . ASP A 1 83 ? -10.658 -5.390 16.011 1.00 91.12 83 ASP A N 1
ATOM 677 C CA . ASP A 1 83 ? -11.974 -5.419 15.404 1.00 91.12 83 ASP A CA 1
ATOM 678 C C . ASP A 1 83 ? -12.199 -6.697 14.589 1.00 91.12 83 ASP A C 1
ATOM 680 O O . ASP A 1 83 ? -11.284 -7.224 13.948 1.00 91.12 83 ASP A O 1
ATOM 684 N N . GLN A 1 84 ? -13.436 -7.187 14.593 1.00 88.69 84 GLN A N 1
ATOM 685 C CA . GLN A 1 84 ? -13.832 -8.353 13.808 1.00 88.69 84 GLN A CA 1
ATOM 686 C C . GLN A 1 84 ? -13.960 -8.002 12.323 1.00 88.69 84 GLN A C 1
ATOM 688 O O . GLN A 1 84 ? -13.661 -8.850 11.476 1.00 88.69 84 GLN A O 1
ATOM 693 N N . ASP A 1 85 ? -14.334 -6.759 11.994 1.00 90.88 85 ASP A N 1
ATOM 694 C CA . ASP A 1 85 ? -14.506 -6.332 10.607 1.00 90.88 85 ASP A CA 1
ATOM 695 C C . ASP A 1 85 ? -13.140 -6.148 9.905 1.00 90.88 85 ASP A C 1
ATOM 697 O O . ASP A 1 85 ? -12.350 -5.269 10.280 1.00 90.88 85 ASP A O 1
ATOM 701 N N . PRO A 1 86 ? -12.834 -6.934 8.852 1.00 91.75 86 PRO A N 1
ATOM 702 C CA . PRO A 1 86 ? -11.593 -6.783 8.097 1.00 91.75 86 PRO A CA 1
ATOM 703 C C . PRO A 1 86 ? -11.454 -5.412 7.417 1.00 91.75 86 PRO A C 1
ATOM 705 O O . PRO A 1 86 ? -10.330 -4.976 7.170 1.00 91.75 86 PRO A O 1
ATOM 708 N N . ILE A 1 87 ? -12.551 -4.709 7.118 1.00 90.75 87 ILE A N 1
ATOM 709 C CA . ILE A 1 87 ? -12.520 -3.374 6.503 1.00 90.75 87 ILE A CA 1
ATOM 710 C C . ILE A 1 87 ? -11.990 -2.326 7.488 1.00 90.75 87 ILE A C 1
ATOM 712 O O . ILE A 1 87 ? -11.269 -1.398 7.095 1.00 90.75 87 ILE A O 1
ATOM 716 N N . LEU A 1 88 ? -12.327 -2.476 8.770 1.00 91.25 88 LEU A N 1
ATOM 717 C CA . LEU A 1 88 ? -11.808 -1.615 9.823 1.00 91.25 88 LEU A CA 1
ATOM 718 C C . LEU A 1 88 ? -10.326 -1.900 10.045 1.00 91.25 88 LEU A C 1
ATOM 720 O O . LEU A 1 88 ? -9.534 -0.962 9.950 1.00 91.25 88 LEU A O 1
ATOM 724 N N . ARG A 1 89 ? -9.930 -3.177 10.173 1.00 93.50 89 ARG A N 1
ATOM 725 C CA . ARG A 1 89 ? -8.509 -3.571 10.266 1.00 93.50 89 ARG A CA 1
ATOM 726 C C . ARG A 1 89 ? -7.683 -3.081 9.073 1.00 93.50 89 ARG A C 1
ATOM 728 O O . ARG A 1 89 ? -6.565 -2.601 9.249 1.00 93.50 89 ARG A O 1
ATOM 735 N N . TYR A 1 90 ? -8.251 -3.107 7.867 1.00 92.12 90 TYR A N 1
ATOM 736 C CA . TYR A 1 90 ? -7.638 -2.535 6.664 1.00 92.12 90 TYR A CA 1
ATOM 737 C C . TYR A 1 90 ? -7.346 -1.035 6.822 1.00 92.12 90 TYR A C 1
ATOM 739 O O . TYR A 1 90 ? -6.254 -0.578 6.485 1.00 92.12 90 TYR A O 1
ATOM 747 N N . GLY A 1 91 ? -8.292 -0.263 7.366 1.00 90.31 91 GLY A N 1
ATOM 748 C CA . GLY A 1 91 ? -8.089 1.163 7.631 1.00 90.31 91 GLY A CA 1
ATOM 749 C C . GLY A 1 91 ? -7.029 1.423 8.699 1.00 90.31 91 GLY A C 1
ATOM 750 O O . GLY A 1 91 ? -6.276 2.389 8.585 1.00 90.31 91 GLY A O 1
ATOM 751 N N . VAL A 1 92 ? -6.899 0.532 9.688 1.00 93.31 92 VAL A N 1
ATOM 752 C CA . VAL A 1 92 ? -5.857 0.640 10.722 1.00 93.31 92 VAL A CA 1
ATOM 753 C C . VAL A 1 92 ? -4.460 0.536 10.151 1.00 93.31 92 VAL A C 1
ATOM 755 O O . VAL A 1 92 ? -3.581 1.265 10.594 1.00 93.31 92 VAL A O 1
ATOM 758 N N . MET A 1 93 ? -4.238 -0.320 9.155 1.00 95.56 93 MET A N 1
ATOM 759 C CA . MET A 1 93 ? -2.917 -0.426 8.531 1.00 95.56 93 MET A CA 1
ATOM 760 C C . MET A 1 93 ? -2.492 0.914 7.907 1.00 95.56 93 MET A C 1
ATOM 762 O O . MET A 1 93 ? -1.334 1.311 8.029 1.00 95.56 93 MET A O 1
ATOM 766 N N . TYR A 1 94 ? -3.437 1.667 7.327 1.00 93.75 94 TYR A N 1
ATOM 767 C CA . TYR A 1 94 ? -3.186 3.046 6.894 1.00 93.75 94 TYR A CA 1
ATOM 768 C C . TYR A 1 94 ? -3.012 4.012 8.063 1.00 93.75 94 TYR A C 1
ATOM 770 O O . TYR A 1 94 ? -2.139 4.871 8.001 1.00 93.75 94 TYR A O 1
ATOM 778 N N . ALA A 1 95 ? -3.810 3.883 9.125 1.00 92.25 95 ALA A N 1
ATOM 779 C CA . ALA A 1 95 ? -3.691 4.722 10.317 1.00 92.25 95 ALA A CA 1
ATOM 780 C C . ALA A 1 95 ? -2.297 4.591 10.951 1.00 92.25 95 ALA A C 1
ATOM 782 O O . ALA A 1 95 ? -1.651 5.597 11.228 1.00 92.25 95 ALA A O 1
ATOM 783 N N . LEU A 1 96 ? -1.799 3.359 11.081 1.00 93.38 96 LEU A N 1
ATOM 784 C CA . LEU A 1 96 ? -0.465 3.041 11.580 1.00 93.38 96 LEU A CA 1
ATOM 785 C C . LEU A 1 96 ? 0.630 3.605 10.659 1.00 93.38 96 LEU A C 1
ATOM 787 O O . LEU A 1 96 ? 1.559 4.253 11.140 1.00 93.38 96 LEU A O 1
ATOM 791 N N . ALA A 1 97 ? 0.495 3.439 9.339 1.00 92.88 97 ALA A N 1
ATOM 792 C CA . ALA A 1 97 ? 1.420 4.028 8.366 1.00 92.88 97 ALA A CA 1
ATOM 793 C C . ALA A 1 97 ? 1.480 5.561 8.430 1.00 92.88 97 ALA A C 1
ATOM 795 O O . ALA A 1 97 ? 2.561 6.139 8.340 1.00 92.88 97 ALA A O 1
ATOM 796 N N . LEU A 1 98 ? 0.330 6.224 8.556 1.00 91.00 98 LEU A N 1
ATOM 797 C CA . LEU A 1 98 ? 0.231 7.685 8.561 1.00 91.00 98 LEU A CA 1
ATOM 798 C C . LEU A 1 98 ? 0.638 8.298 9.905 1.00 91.00 98 LEU A C 1
ATOM 800 O O . LEU A 1 98 ? 1.204 9.394 9.920 1.00 91.00 98 LEU A O 1
ATOM 804 N N . ALA A 1 99 ? 0.384 7.601 11.013 1.00 91.88 99 ALA A N 1
ATOM 805 C CA . ALA A 1 99 ? 0.838 8.006 12.339 1.00 91.88 99 ALA A CA 1
ATOM 806 C C . ALA A 1 99 ? 2.369 7.984 12.434 1.00 91.88 99 ALA A C 1
ATOM 808 O O . ALA A 1 99 ? 2.952 8.955 12.906 1.00 91.88 99 ALA A O 1
ATOM 809 N N . TYR A 1 100 ? 3.009 6.930 11.911 1.00 93.06 100 TYR A N 1
ATOM 810 C CA . TYR A 1 100 ? 4.461 6.709 11.979 1.00 93.06 100 TYR A CA 1
ATOM 811 C C . TYR A 1 100 ? 5.212 7.013 10.675 1.00 93.06 100 TYR A C 1
ATOM 813 O O . TYR A 1 100 ? 6.310 6.490 10.449 1.00 93.06 100 TYR A O 1
ATOM 821 N N . ARG A 1 101 ? 4.651 7.853 9.798 1.00 91.56 101 ARG A N 1
ATOM 822 C CA . ARG A 1 101 ? 5.238 8.122 8.477 1.00 91.56 101 ARG A CA 1
ATOM 823 C C . ARG A 1 101 ? 6.686 8.623 8.607 1.00 91.56 101 ARG A C 1
ATOM 825 O O . ARG A 1 101 ? 6.956 9.544 9.373 1.00 91.56 101 ARG A O 1
ATOM 832 N N . GLY A 1 102 ? 7.624 8.041 7.866 1.00 86.69 102 GLY A N 1
ATOM 833 C CA . GLY A 1 102 ? 9.022 8.500 7.820 1.00 86.69 102 GLY A CA 1
ATOM 834 C C . GLY A 1 102 ? 9.812 8.429 9.138 1.00 86.69 102 GLY A C 1
ATOM 835 O O . GLY A 1 102 ? 10.961 8.873 9.172 1.00 86.69 102 GLY A O 1
ATOM 836 N N . THR A 1 103 ? 9.234 7.868 10.206 1.00 88.31 103 THR A N 1
ATOM 837 C CA . THR A 1 103 ? 9.898 7.712 11.514 1.00 88.31 103 THR A CA 1
ATOM 838 C C . THR A 1 103 ? 10.849 6.514 11.543 1.00 88.31 103 THR A C 1
ATOM 840 O O . THR A 1 103 ? 11.803 6.502 12.319 1.00 88.31 103 THR A O 1
ATOM 843 N N . ALA A 1 104 ? 10.609 5.504 10.692 1.00 89.06 104 ALA A N 1
ATOM 844 C CA . ALA A 1 104 ? 11.280 4.203 10.731 1.00 89.06 104 ALA A CA 1
ATOM 845 C C . ALA A 1 104 ? 11.244 3.540 12.128 1.00 89.06 104 ALA A C 1
ATOM 847 O O . ALA A 1 104 ? 12.224 2.936 12.567 1.00 89.06 104 ALA A O 1
ATOM 848 N N . ASN A 1 105 ? 10.118 3.667 12.841 1.00 92.69 105 ASN A N 1
ATOM 849 C CA . ASN A 1 105 ? 9.941 3.065 14.161 1.00 92.69 105 ASN A CA 1
ATOM 850 C C . ASN A 1 105 ? 9.834 1.530 14.077 1.00 92.69 105 ASN A C 1
ATOM 852 O O . ASN A 1 105 ? 8.935 0.985 13.430 1.00 92.69 105 ASN A O 1
ATOM 856 N N . ASN A 1 106 ? 10.708 0.829 14.805 1.00 93.00 106 ASN A N 1
ATOM 857 C CA . ASN A 1 106 ? 10.745 -0.634 14.866 1.00 93.00 106 ASN A CA 1
ATOM 858 C C . ASN A 1 106 ? 9.438 -1.256 15.383 1.00 93.00 106 ASN A C 1
ATOM 860 O O . ASN A 1 106 ? 9.050 -2.318 14.897 1.00 93.00 106 ASN A O 1
ATOM 864 N N . LYS A 1 107 ? 8.737 -0.606 16.328 1.00 93.00 107 LYS A N 1
ATOM 865 C CA . LYS A 1 107 ? 7.452 -1.099 16.859 1.00 93.00 107 LYS A CA 1
ATOM 866 C C . LYS A 1 107 ? 6.403 -1.167 15.747 1.00 93.00 107 LYS A C 1
ATOM 868 O O . LYS A 1 107 ? 5.788 -2.212 15.545 1.00 93.00 107 LYS A O 1
ATOM 873 N N . ALA A 1 108 ? 6.264 -0.081 14.985 1.00 93.25 108 ALA A N 1
ATOM 874 C CA . ALA A 1 108 ? 5.320 0.008 13.875 1.00 93.25 108 ALA A CA 1
ATOM 875 C C . ALA A 1 108 ? 5.670 -0.980 12.750 1.00 93.25 108 ALA A C 1
ATOM 877 O O . ALA A 1 108 ? 4.789 -1.675 12.248 1.00 93.25 108 ALA A O 1
ATOM 878 N N . ILE A 1 109 ? 6.956 -1.102 12.398 1.00 94.25 109 ILE A N 1
ATOM 879 C CA . ILE A 1 109 ? 7.431 -2.064 11.388 1.00 94.25 109 ILE A CA 1
ATOM 880 C C . ILE A 1 109 ? 7.094 -3.499 11.808 1.00 94.25 109 ILE A C 1
ATOM 882 O O . ILE A 1 109 ? 6.524 -4.251 11.020 1.00 94.25 109 ILE A O 1
ATOM 886 N N . HIS A 1 110 ? 7.401 -3.878 13.050 1.00 94.38 110 HIS A N 1
ATOM 887 C CA . HIS A 1 110 ? 7.129 -5.224 13.551 1.00 94.38 110 HIS A CA 1
ATOM 888 C C . HIS A 1 110 ? 5.626 -5.531 13.578 1.00 94.38 110 HIS A C 1
ATOM 890 O O . HIS A 1 110 ? 5.208 -6.628 13.209 1.00 94.38 110 HIS A O 1
ATOM 896 N N . GLN A 1 111 ? 4.799 -4.559 13.969 1.00 94.19 111 GLN A N 1
ATOM 897 C CA . GLN A 1 111 ? 3.346 -4.705 13.958 1.00 94.19 111 GLN A CA 1
ATOM 898 C C . GLN A 1 111 ? 2.807 -4.891 12.532 1.00 94.19 111 GLN A C 1
ATOM 900 O O . GLN A 1 111 ? 2.035 -5.817 12.295 1.00 94.19 111 GLN A O 1
ATOM 905 N N . LEU A 1 112 ? 3.258 -4.084 11.566 1.00 95.00 112 LEU A N 1
ATOM 906 C CA . LEU A 1 112 ? 2.877 -4.232 10.155 1.00 95.00 112 LEU A CA 1
ATOM 907 C C . LEU A 1 112 ? 3.298 -5.591 9.582 1.00 95.00 112 LEU A C 1
ATOM 909 O O . LEU A 1 112 ? 2.499 -6.254 8.921 1.00 95.00 112 LEU A O 1
ATOM 913 N N . LEU A 1 113 ? 4.520 -6.044 9.875 1.00 94.69 113 LEU A N 1
ATOM 914 C CA . LEU A 1 113 ? 5.005 -7.361 9.450 1.00 94.69 113 LEU A CA 1
ATOM 915 C C . LEU A 1 113 ? 4.195 -8.502 10.067 1.00 94.69 113 LEU A C 1
ATOM 917 O O . LEU A 1 113 ? 3.909 -9.485 9.384 1.00 94.69 113 LEU A O 1
ATOM 921 N N . HIS A 1 114 ? 3.783 -8.364 11.329 1.00 94.00 114 HIS A N 1
ATOM 922 C CA . HIS A 1 114 ? 2.908 -9.338 11.966 1.00 94.00 114 HIS A CA 1
ATOM 923 C C . HIS A 1 114 ? 1.580 -9.455 11.204 1.00 94.00 114 HIS A C 1
ATOM 925 O O . HIS A 1 114 ? 1.237 -10.552 10.769 1.00 94.00 114 HIS A O 1
ATOM 931 N N . PHE A 1 115 ? 0.887 -8.338 10.945 1.00 94.00 115 PHE A N 1
ATOM 932 C CA . PHE A 1 115 ? -0.391 -8.344 10.212 1.00 94.00 115 PHE A CA 1
ATOM 933 C C . PHE A 1 115 ? -0.271 -8.809 8.760 1.00 94.00 115 PHE A C 1
ATOM 935 O O . PHE A 1 115 ? -1.198 -9.433 8.242 1.00 94.00 115 PHE A O 1
ATOM 942 N N . ALA A 1 116 ? 0.869 -8.567 8.111 1.00 93.56 116 ALA A N 1
ATOM 943 C CA . ALA A 1 116 ? 1.126 -9.053 6.758 1.00 93.56 116 ALA A CA 1
ATOM 944 C C . ALA A 1 116 ? 1.095 -10.591 6.655 1.00 93.56 116 ALA A C 1
ATOM 946 O O . ALA A 1 116 ? 0.780 -11.123 5.588 1.00 93.56 116 ALA A O 1
ATOM 947 N N . VAL A 1 117 ? 1.397 -11.303 7.748 1.00 91.81 117 VAL A N 1
ATOM 948 C CA . VAL A 1 117 ? 1.459 -12.774 7.784 1.00 91.81 117 VAL A CA 1
ATOM 949 C C . VAL A 1 117 ? 0.288 -13.391 8.557 1.00 91.81 117 VAL A C 1
ATOM 951 O O . VAL A 1 117 ? -0.222 -14.433 8.144 1.00 91.81 117 VAL A O 1
ATOM 954 N N . SER A 1 118 ? -0.148 -12.776 9.661 1.00 92.62 118 SER A N 1
ATOM 955 C CA . SER A 1 118 ? -1.097 -13.380 10.606 1.00 92.62 118 SER A CA 1
ATOM 956 C C . SER A 1 118 ? -2.573 -13.108 10.308 1.00 92.62 118 SER A C 1
ATOM 958 O O . SER A 1 118 ? -3.404 -13.936 10.682 1.00 92.62 118 SER A O 1
ATOM 960 N N . ASP A 1 119 ? -2.928 -12.002 9.637 1.00 94.44 119 ASP A N 1
ATOM 961 C CA . ASP A 1 119 ? -4.343 -11.692 9.370 1.00 94.44 119 ASP A CA 1
ATOM 962 C C . ASP A 1 119 ? -4.949 -12.709 8.396 1.00 94.44 119 ASP A C 1
ATOM 964 O O . ASP A 1 119 ? -4.243 -13.324 7.603 1.00 94.44 119 ASP A O 1
ATOM 968 N N . VAL A 1 120 ? -6.263 -12.894 8.423 1.00 93.00 120 VAL A N 1
ATOM 969 C CA . VAL A 1 120 ? -6.970 -13.802 7.507 1.00 93.00 120 VAL A CA 1
ATOM 970 C C . VAL A 1 120 ? -7.318 -13.100 6.190 1.00 93.00 120 VAL A C 1
ATOM 972 O O . VAL A 1 120 ? -7.412 -13.748 5.153 1.00 93.00 120 VAL A O 1
ATOM 975 N N . SER A 1 121 ? -7.502 -11.777 6.214 1.00 94.38 121 SER A N 1
ATOM 976 C CA . SER A 1 121 ? -7.943 -10.996 5.058 1.00 94.38 121 SER A CA 1
ATOM 977 C C . SER A 1 121 ? -6.782 -10.577 4.159 1.00 94.38 121 SER A C 1
ATOM 979 O O . SER A 1 121 ? -5.860 -9.877 4.585 1.00 94.38 121 SER A O 1
ATOM 981 N N . ASP A 1 122 ? -6.879 -10.916 2.875 1.00 94.38 122 ASP A N 1
ATOM 982 C CA . ASP A 1 122 ? -5.916 -10.513 1.848 1.00 94.38 122 ASP A CA 1
ATOM 983 C C . ASP A 1 122 ? -5.822 -8.989 1.669 1.00 94.38 122 ASP A C 1
ATOM 985 O O . ASP A 1 122 ? -4.742 -8.457 1.396 1.00 94.38 122 ASP A O 1
ATOM 989 N N . ASP A 1 123 ? -6.931 -8.267 1.874 1.00 92.75 123 ASP A N 1
ATOM 990 C CA . ASP A 1 123 ? -6.956 -6.801 1.828 1.00 92.75 123 ASP A CA 1
ATOM 991 C C . ASP A 1 123 ? -6.096 -6.201 2.946 1.00 92.75 123 ASP A C 1
ATOM 993 O O . ASP A 1 123 ? -5.329 -5.269 2.699 1.00 92.75 123 ASP A O 1
ATOM 997 N N . VAL A 1 124 ? -6.180 -6.754 4.161 1.00 94.94 124 VAL A N 1
ATOM 998 C CA . VAL A 1 124 ? -5.376 -6.302 5.306 1.00 94.94 124 VAL A CA 1
ATOM 999 C C . VAL A 1 124 ? -3.908 -6.636 5.075 1.00 94.94 124 VAL A C 1
ATOM 1001 O O . VAL A 1 124 ? -3.063 -5.753 5.215 1.00 94.94 124 VAL A O 1
ATOM 1004 N N . ARG A 1 125 ? -3.604 -7.868 4.643 1.00 95.69 125 ARG A N 1
ATOM 1005 C CA . ARG A 1 125 ? -2.229 -8.310 4.358 1.00 95.69 125 ARG A CA 1
ATOM 1006 C C . ARG A 1 125 ? -1.548 -7.425 3.321 1.00 95.69 125 ARG A C 1
ATOM 1008 O O . ARG A 1 125 ? -0.449 -6.929 3.557 1.00 95.69 125 ARG A O 1
ATOM 1015 N N . ARG A 1 126 ? -2.216 -7.178 2.190 1.00 94.81 126 ARG A N 1
ATOM 1016 C CA . ARG A 1 126 ? -1.716 -6.296 1.126 1.00 94.81 126 ARG A CA 1
ATOM 1017 C C . ARG A 1 126 ? -1.420 -4.896 1.650 1.00 94.81 126 ARG A C 1
ATOM 1019 O O . ARG A 1 126 ? -0.358 -4.342 1.366 1.00 94.81 126 ARG A O 1
ATOM 1026 N N . THR A 1 127 ? -2.359 -4.323 2.398 1.00 94.56 127 THR A N 1
ATOM 1027 C CA . THR A 1 127 ? -2.219 -2.968 2.932 1.00 94.56 127 THR A CA 1
ATOM 1028 C C . THR A 1 127 ? -1.130 -2.883 3.988 1.00 94.56 127 THR A C 1
ATOM 1030 O O . THR A 1 127 ? -0.403 -1.898 3.999 1.00 94.56 127 THR A O 1
ATOM 1033 N N . ALA A 1 128 ? -0.961 -3.908 4.825 1.00 95.75 128 ALA A N 1
ATOM 1034 C CA . ALA A 1 128 ? 0.101 -3.959 5.821 1.00 95.75 128 ALA A CA 1
ATOM 1035 C C . ALA A 1 128 ? 1.492 -3.892 5.170 1.00 95.75 128 ALA A C 1
ATOM 1037 O O . ALA A 1 128 ? 2.347 -3.129 5.615 1.00 95.75 128 ALA A O 1
ATOM 1038 N N . VAL A 1 129 ? 1.702 -4.616 4.063 1.00 95.94 129 VAL A N 1
ATOM 1039 C CA . VAL A 1 129 ? 2.968 -4.537 3.317 1.00 95.94 129 VAL A CA 1
ATOM 1040 C C . VAL A 1 129 ? 3.136 -3.171 2.658 1.00 95.94 129 VAL A C 1
ATOM 1042 O O . VAL A 1 129 ? 4.191 -2.561 2.786 1.00 95.94 129 VAL A O 1
ATOM 1045 N N . LEU A 1 130 ? 2.094 -2.646 2.008 1.00 94.88 130 LEU A N 1
ATOM 1046 C CA . LEU A 1 130 ? 2.131 -1.316 1.388 1.00 94.88 130 LEU A CA 1
ATOM 1047 C C . LEU A 1 130 ? 2.437 -0.210 2.416 1.00 94.88 130 LEU A C 1
ATOM 1049 O O . LEU A 1 130 ? 3.210 0.706 2.138 1.00 94.88 130 LEU A O 1
ATOM 1053 N N . ALA A 1 131 ? 1.870 -0.323 3.617 1.00 94.06 131 ALA A N 1
ATOM 1054 C CA . ALA A 1 131 ? 2.066 0.586 4.739 1.00 94.06 131 ALA A CA 1
ATOM 1055 C C . ALA A 1 131 ? 3.533 0.677 5.196 1.00 94.06 131 ALA A C 1
ATOM 1057 O O . ALA A 1 131 ? 3.960 1.751 5.625 1.00 94.06 131 ALA A O 1
ATOM 1058 N N . LEU A 1 132 ? 4.336 -0.384 5.026 1.00 93.88 132 LEU A N 1
ATOM 1059 C CA . LEU A 1 132 ? 5.779 -0.340 5.307 1.00 93.88 132 LEU A CA 1
ATOM 1060 C C . LEU A 1 132 ? 6.484 0.742 4.482 1.00 93.88 132 LEU A C 1
ATOM 1062 O O . LEU A 1 132 ? 7.363 1.424 5.005 1.00 93.88 132 LEU A O 1
ATOM 1066 N N . GLY A 1 133 ? 6.059 0.959 3.232 1.00 91.62 133 GLY A N 1
ATOM 1067 C CA . GLY A 1 133 ? 6.618 2.002 2.370 1.00 91.62 133 GLY A CA 1
ATOM 1068 C C . GLY A 1 133 ? 6.452 3.410 2.954 1.00 91.62 133 GLY A C 1
ATOM 1069 O O . GLY A 1 133 ? 7.377 4.216 2.895 1.00 91.62 133 GLY A O 1
ATOM 1070 N N . PHE A 1 134 ? 5.315 3.695 3.600 1.00 91.81 134 PHE A N 1
ATOM 1071 C CA . PHE A 1 134 ? 5.069 4.986 4.257 1.00 91.81 134 PHE A CA 1
ATOM 1072 C C . PHE A 1 134 ? 5.853 5.160 5.562 1.00 91.81 134 PHE A C 1
ATOM 1074 O O . PHE A 1 134 ? 6.263 6.271 5.893 1.00 91.81 134 PHE A O 1
ATOM 1081 N N . VAL A 1 135 ? 6.094 4.089 6.314 1.00 92.62 135 VAL A N 1
ATOM 1082 C CA . VAL A 1 135 ? 6.903 4.174 7.542 1.00 92.62 135 VAL A CA 1
ATOM 1083 C C . VAL A 1 135 ? 8.390 4.349 7.205 1.00 92.62 135 VAL A C 1
ATOM 1085 O O . VAL A 1 135 ? 9.103 5.073 7.904 1.00 92.62 135 VAL A O 1
ATOM 1088 N N . LEU A 1 136 ? 8.847 3.731 6.111 1.00 90.50 136 LEU A N 1
ATOM 1089 C CA . LEU A 1 136 ? 10.260 3.627 5.736 1.00 90.50 136 LEU A CA 1
ATOM 1090 C C . LEU A 1 136 ? 10.727 4.610 4.650 1.00 90.50 136 LEU A C 1
ATOM 1092 O O . LEU A 1 136 ? 11.908 4.586 4.317 1.00 90.50 136 LEU A O 1
ATOM 1096 N N . TYR A 1 137 ? 9.880 5.500 4.112 1.00 88.12 137 TYR A N 1
ATOM 1097 C CA . TYR A 1 137 ? 10.293 6.384 3.001 1.00 88.12 137 TYR A CA 1
ATOM 1098 C C . TYR A 1 137 ? 11.513 7.268 3.315 1.00 88.12 137 TYR A C 1
ATOM 1100 O O . TYR A 1 137 ? 12.228 7.674 2.408 1.00 88.12 137 TYR A O 1
ATOM 1108 N N . ASN A 1 138 ? 11.770 7.573 4.591 1.00 88.25 138 ASN A N 1
ATOM 1109 C CA . ASN A 1 138 ? 12.920 8.379 5.010 1.00 88.25 138 ASN A CA 1
ATOM 1110 C C . ASN A 1 138 ? 14.245 7.581 5.030 1.00 88.25 138 ASN A C 1
ATOM 1112 O O . ASN A 1 138 ? 15.317 8.167 5.140 1.00 88.25 138 ASN A O 1
ATOM 1116 N N . LYS A 1 139 ? 14.181 6.243 4.957 1.00 89.69 139 LYS A N 1
ATOM 1117 C CA . LYS A 1 139 ? 15.331 5.320 4.906 1.00 89.69 139 LYS A CA 1
ATOM 1118 C C . LYS A 1 139 ? 15.118 4.276 3.798 1.00 89.69 139 LYS A C 1
ATOM 1120 O O . LYS A 1 139 ? 14.925 3.091 4.096 1.00 89.69 139 LYS A O 1
ATOM 1125 N N . PRO A 1 140 ? 15.110 4.702 2.522 1.00 86.69 140 PRO A N 1
ATOM 1126 C CA . PRO A 1 140 ? 14.740 3.853 1.392 1.00 86.69 140 PRO A CA 1
ATOM 1127 C C . PRO A 1 140 ? 15.642 2.625 1.214 1.00 86.69 140 PRO A C 1
ATOM 1129 O O . PRO A 1 140 ? 15.202 1.637 0.638 1.00 86.69 140 PRO A O 1
ATOM 1132 N N . GLU A 1 14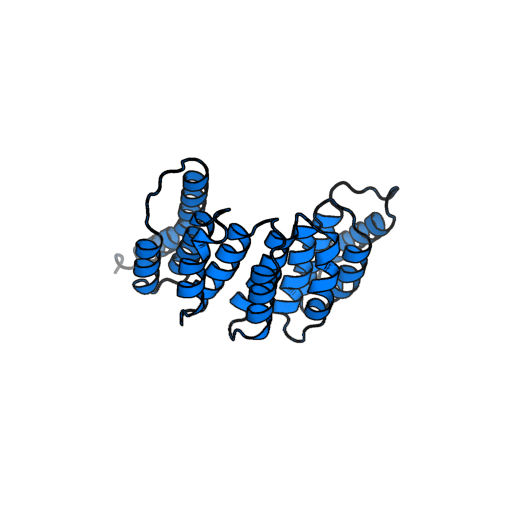1 ? 16.876 2.642 1.719 1.00 90.06 141 GLU A N 1
ATOM 1133 C CA . GLU A 1 141 ? 17.831 1.530 1.614 1.00 90.06 141 GLU A CA 1
ATOM 1134 C C . GLU A 1 141 ? 17.420 0.313 2.456 1.00 90.06 141 GLU A C 1
ATOM 1136 O O . GLU A 1 141 ? 17.837 -0.812 2.185 1.00 90.06 141 GLU A O 1
ATOM 1141 N N . GLN A 1 142 ? 16.610 0.517 3.498 1.00 89.88 142 GLN A N 1
ATOM 1142 C CA . GLN A 1 142 ? 16.160 -0.567 4.375 1.00 89.88 142 GLN A CA 1
ATOM 1143 C C . GLN A 1 142 ? 14.966 -1.322 3.789 1.00 89.88 142 GLN A C 1
ATOM 1145 O O . GLN A 1 142 ? 14.789 -2.510 4.070 1.00 89.88 142 GLN A O 1
ATOM 1150 N N . THR A 1 143 ? 14.157 -0.658 2.961 1.00 90.50 143 THR A N 1
ATOM 1151 C CA . THR A 1 143 ? 12.894 -1.212 2.471 1.00 90.50 143 THR A CA 1
ATOM 1152 C C . THR A 1 143 ? 13.083 -2.467 1.616 1.00 90.50 143 THR A C 1
ATOM 1154 O O . THR A 1 143 ? 12.459 -3.472 1.962 1.00 90.50 143 THR A O 1
ATOM 1157 N N . PRO A 1 144 ? 13.959 -2.497 0.581 1.00 91.75 144 PRO A N 1
ATOM 1158 C CA . PRO A 1 144 ? 14.182 -3.701 -0.225 1.00 91.75 144 PRO A CA 1
ATOM 1159 C C . PRO A 1 144 ? 14.600 -4.910 0.616 1.00 91.75 144 PRO A C 1
ATOM 1161 O O . PRO A 1 144 ? 14.130 -6.018 0.379 1.00 91.75 144 PRO A O 1
ATOM 1164 N N . ARG A 1 145 ? 15.415 -4.692 1.655 1.00 91.25 145 ARG A N 1
ATOM 1165 C CA . ARG A 1 145 ? 15.887 -5.760 2.549 1.00 91.25 145 ARG A CA 1
ATOM 1166 C C . ARG A 1 145 ? 14.756 -6.368 3.370 1.00 91.25 145 ARG A C 1
ATOM 1168 O O . ARG A 1 145 ? 14.692 -7.584 3.505 1.00 91.25 145 ARG A O 1
ATOM 1175 N N . ILE A 1 146 ? 13.858 -5.534 3.895 1.00 90.44 146 ILE A N 1
ATOM 1176 C CA . ILE A 1 146 ? 12.721 -5.980 4.714 1.00 90.44 146 ILE A CA 1
ATOM 1177 C C . ILE A 1 146 ? 11.682 -6.710 3.856 1.00 90.44 146 ILE A C 1
ATOM 1179 O O . ILE A 1 146 ? 11.168 -7.755 4.253 1.00 90.44 146 ILE A O 1
ATOM 1183 N N . VAL A 1 147 ? 11.368 -6.178 2.673 1.00 91.38 147 VAL A N 1
ATOM 1184 C CA . VAL A 1 147 ? 10.312 -6.729 1.808 1.00 91.38 147 VAL A CA 1
ATOM 1185 C C . VAL A 1 147 ? 10.783 -7.849 0.879 1.00 91.38 147 VAL A C 1
ATOM 1187 O O . VAL A 1 147 ? 9.933 -8.502 0.279 1.00 91.38 147 VAL A O 1
ATOM 1190 N N . SER A 1 148 ? 12.089 -8.118 0.784 1.00 92.44 148 SER A N 1
ATOM 1191 C CA . SER A 1 148 ? 12.640 -9.186 -0.066 1.00 92.44 148 SER A CA 1
ATOM 1192 C C . SER A 1 148 ? 11.975 -10.541 0.214 1.00 92.44 148 SER A C 1
ATOM 1194 O O . SER A 1 148 ? 11.390 -11.144 -0.683 1.00 92.44 148 SER A O 1
ATOM 1196 N N . LEU A 1 149 ? 11.898 -10.945 1.486 1.00 91.25 149 LEU A N 1
ATOM 1197 C CA . LEU A 1 149 ? 11.235 -12.196 1.885 1.00 91.25 149 LEU A CA 1
ATOM 1198 C C . LEU A 1 149 ? 9.725 -12.205 1.586 1.00 91.25 149 LEU A C 1
ATOM 1200 O O . LEU A 1 149 ? 9.142 -13.251 1.319 1.00 91.25 149 LEU A O 1
ATOM 1204 N N . LEU A 1 150 ? 9.074 -11.040 1.626 1.00 91.88 150 LEU A N 1
ATOM 1205 C CA . LEU A 1 150 ? 7.643 -10.913 1.329 1.00 91.88 150 LEU A CA 1
ATOM 1206 C C . LEU A 1 150 ? 7.361 -10.981 -0.176 1.00 91.88 150 LEU A C 1
ATOM 1208 O O . LEU A 1 150 ? 6.279 -11.414 -0.576 1.00 91.88 150 LEU A O 1
ATOM 1212 N N . SER A 1 151 ? 8.327 -10.579 -1.004 1.00 91.25 151 SER A N 1
ATOM 1213 C CA . SER A 1 151 ? 8.220 -10.642 -2.463 1.00 91.25 151 SER A CA 1
ATOM 1214 C C . SER A 1 151 ? 8.170 -12.077 -2.994 1.00 91.25 151 SER A C 1
ATOM 1216 O O . SER A 1 151 ? 7.550 -12.320 -4.023 1.00 91.25 151 SER A O 1
ATOM 1218 N N . GLU A 1 152 ? 8.717 -13.038 -2.248 1.00 91.56 152 GLU A N 1
ATOM 1219 C CA . GLU A 1 152 ? 8.700 -14.471 -2.575 1.00 91.56 152 GLU A CA 1
ATOM 1220 C C . GLU A 1 152 ? 7.511 -15.219 -1.944 1.00 91.56 152 GLU A C 1
ATOM 1222 O O . GLU A 1 152 ? 7.413 -16.444 -2.017 1.00 91.56 152 GLU A O 1
ATOM 1227 N N . SER A 1 153 ? 6.577 -14.499 -1.312 1.00 92.62 153 SER A N 1
ATOM 1228 C CA . SER A 1 153 ? 5.435 -15.116 -0.639 1.00 92.62 153 SER A CA 1
ATOM 1229 C C . SER A 1 153 ? 4.541 -15.907 -1.603 1.00 92.62 153 SER A C 1
ATOM 1231 O O . SER A 1 153 ? 4.223 -15.478 -2.715 1.00 92.62 153 SER A O 1
ATOM 1233 N N . TYR A 1 154 ? 4.017 -17.042 -1.138 1.00 90.31 154 TYR A N 1
ATOM 1234 C CA . TYR A 1 154 ? 3.010 -17.799 -1.886 1.00 90.31 154 TYR A CA 1
ATOM 1235 C C . TYR A 1 154 ? 1.720 -16.998 -2.112 1.00 90.31 154 TYR A C 1
ATOM 1237 O O . TYR A 1 154 ? 1.053 -17.196 -3.128 1.00 90.31 154 TYR A O 1
ATOM 1245 N N . ASN A 1 155 ? 1.374 -16.076 -1.203 1.00 93.31 155 ASN A N 1
ATOM 1246 C CA . ASN A 1 155 ? 0.166 -15.265 -1.321 1.00 93.31 155 ASN A CA 1
ATOM 1247 C C . ASN A 1 155 ? 0.380 -14.108 -2.327 1.00 93.31 155 ASN A C 1
ATOM 1249 O O . ASN A 1 155 ? 1.185 -13.209 -2.060 1.00 93.31 155 ASN A O 1
ATOM 1253 N N . PRO A 1 156 ? -0.372 -14.062 -3.446 1.00 94.62 156 PRO A N 1
ATOM 1254 C CA . PRO A 1 156 ? -0.215 -13.013 -4.453 1.00 94.62 156 PRO A CA 1
ATOM 1255 C C . PRO A 1 156 ? -0.501 -11.592 -3.946 1.00 94.62 156 PRO A C 1
ATOM 1257 O O . PRO A 1 156 ? 0.094 -10.636 -4.435 1.00 94.62 156 PRO A O 1
ATOM 1260 N N . HIS A 1 157 ? -1.384 -11.418 -2.959 1.00 94.69 157 HIS A N 1
ATOM 1261 C CA . HIS A 1 157 ? -1.713 -10.104 -2.396 1.00 94.69 157 HIS A CA 1
ATOM 1262 C C . HIS A 1 157 ? -0.554 -9.514 -1.588 1.00 94.69 157 HIS A C 1
ATOM 1264 O O . HIS A 1 157 ? -0.305 -8.308 -1.656 1.00 94.69 157 HIS A O 1
ATOM 1270 N N . VAL A 1 158 ? 0.196 -10.369 -0.886 1.00 94.88 158 VAL A N 1
ATOM 1271 C CA . VAL A 1 158 ? 1.441 -9.996 -0.197 1.00 94.88 158 VAL A CA 1
ATOM 1272 C C . VAL A 1 158 ? 2.523 -9.665 -1.227 1.00 94.88 158 VAL A C 1
ATOM 1274 O O . VAL A 1 158 ? 3.132 -8.596 -1.141 1.00 94.88 158 VAL A O 1
ATOM 1277 N N . ARG A 1 159 ? 2.684 -10.508 -2.263 1.00 94.69 159 ARG A N 1
ATOM 1278 C CA . ARG A 1 159 ? 3.623 -10.241 -3.368 1.00 94.69 159 ARG A CA 1
ATOM 1279 C C . ARG A 1 159 ? 3.312 -8.966 -4.132 1.00 94.69 159 ARG A C 1
ATOM 1281 O O . ARG A 1 159 ? 4.234 -8.347 -4.630 1.00 94.69 159 ARG A O 1
ATOM 1288 N N . TYR A 1 160 ? 2.048 -8.563 -4.238 1.00 95.06 160 TYR A N 1
ATOM 1289 C CA . TYR A 1 160 ? 1.657 -7.284 -4.837 1.00 95.06 160 TYR A CA 1
ATOM 1290 C C . TYR A 1 160 ? 1.976 -6.087 -3.932 1.00 95.06 160 TYR A C 1
ATOM 1292 O O . TYR A 1 160 ? 2.339 -5.016 -4.419 1.00 95.06 160 TYR A O 1
ATOM 1300 N N . GLY A 1 161 ? 1.843 -6.249 -2.613 1.00 93.06 161 GLY A N 1
ATOM 1301 C CA . GLY A 1 161 ? 2.161 -5.198 -1.648 1.00 93.06 161 GLY A CA 1
ATOM 1302 C C . GLY A 1 161 ? 3.654 -4.862 -1.606 1.00 93.06 161 GLY A C 1
ATOM 1303 O O . GLY A 1 161 ? 4.005 -3.688 -1.506 1.00 93.06 161 GLY A O 1
ATOM 1304 N N . ALA A 1 162 ? 4.527 -5.866 -1.738 1.00 94.19 162 ALA A N 1
ATOM 1305 C CA . ALA A 1 162 ? 5.983 -5.704 -1.698 1.00 94.19 162 ALA A CA 1
ATOM 1306 C C . ALA A 1 162 ? 6.540 -4.705 -2.740 1.00 94.19 162 ALA A C 1
ATOM 1308 O O . ALA A 1 162 ? 7.201 -3.747 -2.331 1.00 94.19 162 ALA A O 1
ATOM 1309 N N . PRO A 1 163 ? 6.263 -4.836 -4.055 1.00 95.12 163 PRO A N 1
ATOM 1310 C CA . PRO A 1 163 ? 6.769 -3.912 -5.054 1.00 95.12 163 PRO A CA 1
ATOM 1311 C C . PRO A 1 163 ? 6.224 -2.503 -4.841 1.00 95.12 163 PRO A C 1
ATOM 1313 O O . PRO A 1 163 ? 6.977 -1.545 -4.965 1.00 95.12 163 PRO A O 1
ATOM 1316 N N . LEU A 1 164 ? 4.953 -2.350 -4.456 1.00 94.31 164 LEU A N 1
ATOM 1317 C CA . LEU A 1 164 ? 4.388 -1.031 -4.169 1.00 94.31 164 LEU A CA 1
ATOM 1318 C C . LEU A 1 164 ? 5.021 -0.367 -2.946 1.00 94.31 164 LEU A C 1
ATOM 1320 O O . LEU A 1 164 ? 5.256 0.837 -2.979 1.00 94.31 164 LEU A O 1
ATOM 1324 N N . ALA A 1 165 ? 5.329 -1.127 -1.894 1.00 94.00 165 ALA A N 1
ATOM 1325 C CA . ALA A 1 165 ? 6.031 -0.601 -0.727 1.00 94.00 16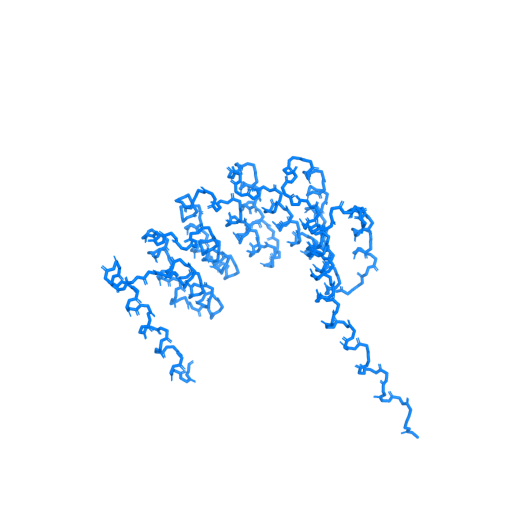5 ALA A CA 1
ATOM 1326 C C . ALA A 1 165 ? 7.409 -0.043 -1.116 1.00 94.00 165 ALA A C 1
ATOM 1328 O O . ALA A 1 165 ? 7.742 1.081 -0.742 1.00 94.00 165 ALA A O 1
ATOM 1329 N N . VAL A 1 166 ? 8.160 -0.791 -1.935 1.00 93.88 166 VAL A N 1
ATOM 1330 C CA . VAL A 1 166 ? 9.451 -0.354 -2.491 1.00 93.88 166 VAL A CA 1
ATOM 1331 C C . VAL A 1 166 ? 9.274 0.855 -3.408 1.00 93.88 166 VAL A C 1
ATOM 1333 O O . VAL A 1 166 ? 10.036 1.810 -3.311 1.00 93.88 166 VAL A O 1
ATOM 1336 N N . GLY A 1 167 ? 8.253 0.852 -4.265 1.00 92.25 167 GLY A N 1
ATOM 1337 C CA . GLY A 1 167 ? 7.944 1.964 -5.163 1.00 92.25 167 GLY A CA 1
ATOM 1338 C C . GLY A 1 167 ? 7.651 3.264 -4.416 1.00 92.25 167 GLY A C 1
ATOM 1339 O O . GLY A 1 167 ? 8.146 4.312 -4.814 1.00 92.25 167 GLY A O 1
ATOM 1340 N N . ILE A 1 168 ? 6.904 3.195 -3.309 1.00 91.62 168 ILE A N 1
ATOM 1341 C CA . ILE A 1 168 ? 6.595 4.353 -2.457 1.00 91.62 168 ILE A CA 1
ATOM 1342 C C . ILE A 1 168 ? 7.842 4.824 -1.705 1.00 91.62 168 ILE A C 1
ATOM 1344 O O . ILE A 1 168 ? 8.107 6.024 -1.669 1.00 91.62 168 ILE A O 1
ATOM 1348 N N . SER A 1 169 ? 8.617 3.911 -1.109 1.00 91.50 169 SER A N 1
ATOM 1349 C CA . SER A 1 169 ? 9.787 4.307 -0.318 1.00 91.50 169 SER A CA 1
ATOM 1350 C C . SER A 1 169 ? 10.939 4.816 -1.178 1.00 91.50 169 SER A C 1
ATOM 1352 O O . SER A 1 169 ? 11.618 5.757 -0.794 1.00 91.50 169 SER A O 1
ATOM 1354 N N . CYS A 1 170 ? 11.177 4.184 -2.329 1.00 89.81 170 CYS A N 1
ATOM 1355 C CA . CYS A 1 170 ? 12.326 4.429 -3.203 1.00 89.81 170 CYS A CA 1
ATOM 1356 C C . CYS A 1 170 ? 11.963 5.287 -4.429 1.00 89.81 170 CYS A C 1
ATOM 1358 O O . CYS A 1 170 ? 12.689 5.281 -5.425 1.00 89.81 170 CYS A O 1
ATOM 1360 N N . ALA A 1 171 ? 10.839 6.006 -4.392 1.00 90.88 171 ALA A N 1
ATOM 1361 C CA . ALA A 1 171 ? 10.423 6.872 -5.489 1.00 90.88 171 ALA A CA 1
ATOM 1362 C C . ALA A 1 171 ? 11.507 7.922 -5.797 1.00 90.88 171 ALA A C 1
ATOM 1364 O O . ALA A 1 171 ? 11.958 8.639 -4.905 1.00 90.88 171 ALA A O 1
ATOM 1365 N N . GLY A 1 172 ? 11.933 8.007 -7.059 1.00 85.19 172 GLY A N 1
ATOM 1366 C CA . GLY A 1 172 ? 12.945 8.968 -7.517 1.00 85.19 172 GLY A CA 1
ATOM 1367 C C . GLY A 1 172 ? 14.367 8.770 -6.981 1.00 85.19 172 GLY A C 1
ATOM 1368 O O . GLY A 1 172 ? 15.227 9.593 -7.282 1.00 85.19 172 GLY A O 1
ATOM 1369 N N . SER A 1 173 ? 14.651 7.708 -6.217 1.00 84.62 173 SER A N 1
ATOM 1370 C CA . SER A 1 173 ? 16.010 7.453 -5.717 1.00 84.62 173 SER A CA 1
ATOM 1371 C C . SER A 1 173 ? 16.907 6.746 -6.735 1.00 84.62 173 SER A C 1
ATOM 1373 O O . SER A 1 173 ? 18.127 6.835 -6.635 1.00 84.62 173 SER A O 1
ATOM 1375 N N . GLY A 1 174 ? 16.325 6.021 -7.700 1.00 81.56 174 GLY A N 1
ATOM 1376 C CA . GLY A 1 174 ? 17.084 5.220 -8.665 1.00 81.56 174 GLY A CA 1
ATOM 1377 C C . GLY A 1 174 ? 17.889 4.075 -8.031 1.00 81.56 174 GLY A C 1
ATOM 1378 O O . GLY A 1 174 ? 18.896 3.651 -8.593 1.00 81.56 174 GLY A O 1
ATOM 1379 N N . LEU A 1 175 ? 17.484 3.583 -6.853 1.00 88.38 175 LEU A N 1
ATOM 1380 C CA . LEU A 1 175 ? 18.238 2.568 -6.114 1.00 88.38 175 LEU A CA 1
ATOM 1381 C C . LEU A 1 175 ? 18.341 1.246 -6.897 1.00 88.38 175 LEU A C 1
ATOM 1383 O O . LEU A 1 175 ? 17.343 0.561 -7.131 1.00 88.38 175 LEU A O 1
ATOM 1387 N N . SER A 1 176 ? 19.570 0.838 -7.222 1.00 89.50 176 SER A N 1
ATOM 1388 C CA . SER A 1 176 ? 19.834 -0.397 -7.973 1.00 89.50 176 SER A CA 1
ATOM 1389 C C . SER A 1 176 ? 19.308 -1.659 -7.292 1.00 89.50 176 SER A C 1
ATOM 1391 O O . SER A 1 176 ? 18.801 -2.530 -7.988 1.00 89.50 176 SER A O 1
ATOM 1393 N N . GLU A 1 177 ? 19.398 -1.749 -5.960 1.00 90.94 177 GLU A N 1
ATOM 1394 C CA . GLU A 1 177 ? 18.904 -2.893 -5.174 1.00 90.94 177 GLU A CA 1
ATOM 1395 C C . GLU A 1 177 ? 17.382 -3.057 -5.310 1.00 90.94 177 GLU A C 1
ATOM 1397 O O . GLU A 1 177 ? 16.886 -4.167 -5.491 1.00 90.94 177 GLU A O 1
ATOM 1402 N N . ALA A 1 178 ? 16.643 -1.942 -5.312 1.00 91.62 178 ALA A N 1
ATOM 1403 C CA . ALA A 1 178 ? 15.199 -1.943 -5.516 1.00 91.62 178 ALA A CA 1
ATOM 1404 C C . ALA A 1 178 ? 14.826 -2.410 -6.932 1.00 91.62 178 ALA A C 1
ATOM 1406 O O . ALA A 1 178 ? 13.928 -3.232 -7.090 1.00 91.62 178 ALA A O 1
ATOM 1407 N N . ILE A 1 179 ? 15.540 -1.935 -7.959 1.00 91.69 179 ILE A N 1
ATOM 1408 C CA . ILE A 1 179 ? 15.309 -2.342 -9.355 1.00 91.69 179 ILE A CA 1
ATOM 1409 C C . ILE A 1 179 ? 15.548 -3.848 -9.528 1.00 91.69 179 ILE A C 1
ATOM 1411 O O . ILE A 1 179 ? 14.701 -4.535 -10.099 1.00 91.69 179 ILE A O 1
ATOM 1415 N N . SER A 1 180 ? 16.650 -4.373 -8.985 1.00 92.56 180 SER A N 1
ATOM 1416 C CA . SER A 1 180 ? 16.974 -5.803 -9.064 1.00 92.56 180 SER A CA 1
ATOM 1417 C C . SER A 1 180 ? 15.939 -6.684 -8.358 1.00 92.56 180 SER A C 1
ATOM 1419 O O . SER A 1 180 ? 15.641 -7.775 -8.834 1.00 92.56 180 SER A O 1
ATOM 1421 N N . LEU A 1 181 ? 15.355 -6.211 -7.250 1.00 93.12 181 LEU A N 1
ATOM 1422 C CA . LEU A 1 181 ? 14.272 -6.916 -6.559 1.00 93.12 181 LEU A CA 1
ATOM 1423 C C . LEU A 1 181 ? 12.970 -6.934 -7.382 1.00 93.12 181 LEU A C 1
ATOM 1425 O O . LEU A 1 181 ? 12.234 -7.918 -7.370 1.00 93.12 181 LEU A O 1
ATOM 1429 N N . LEU A 1 182 ? 12.668 -5.849 -8.101 1.00 93.31 182 LEU A N 1
ATOM 1430 C CA . LEU A 1 182 ? 11.434 -5.714 -8.881 1.00 93.31 182 LEU A CA 1
ATOM 1431 C C . LEU A 1 182 ? 11.470 -6.444 -10.227 1.00 93.31 182 LEU A C 1
ATOM 1433 O O . LEU A 1 182 ? 10.422 -6.854 -10.727 1.00 93.31 182 LEU A O 1
ATOM 1437 N N . GLU A 1 183 ? 12.648 -6.600 -10.829 1.00 91.62 183 GLU A N 1
ATOM 1438 C CA . GLU A 1 183 ? 12.839 -7.260 -12.124 1.00 91.62 183 GLU A CA 1
ATOM 1439 C C . GLU A 1 183 ? 12.132 -8.625 -12.244 1.00 91.62 183 GLU A C 1
ATOM 1441 O O . GLU A 1 183 ? 11.321 -8.778 -13.168 1.00 91.62 183 GLU A O 1
ATOM 1446 N N . PRO A 1 184 ? 12.325 -9.592 -11.322 1.00 93.44 184 PRO A N 1
ATOM 1447 C CA . PRO A 1 184 ? 11.625 -10.875 -11.387 1.00 93.44 184 PRO A CA 1
ATOM 1448 C C . PRO A 1 184 ? 10.101 -10.728 -11.244 1.00 93.44 184 PRO A C 1
ATOM 1450 O O . PRO A 1 184 ? 9.352 -11.397 -11.958 1.00 93.44 184 PRO A O 1
ATOM 1453 N N . LEU A 1 185 ? 9.622 -9.792 -10.416 1.00 93.38 185 LEU A N 1
ATOM 1454 C CA . LEU A 1 185 ? 8.188 -9.566 -10.181 1.00 93.38 185 LEU A CA 1
ATOM 1455 C C . LEU A 1 185 ? 7.449 -9.038 -11.419 1.00 93.38 185 LEU A C 1
ATOM 1457 O O . LEU A 1 185 ? 6.246 -9.243 -11.570 1.00 93.38 185 LEU A O 1
ATOM 1461 N N . THR A 1 186 ? 8.154 -8.396 -12.355 1.00 92.56 186 THR A N 1
ATOM 1462 C CA . THR A 1 186 ? 7.547 -7.966 -13.629 1.00 92.56 186 THR A CA 1
ATOM 1463 C C . THR A 1 186 ? 7.158 -9.128 -14.547 1.00 92.56 186 THR A C 1
ATOM 1465 O O . THR A 1 186 ? 6.456 -8.907 -15.534 1.00 92.56 186 THR A O 1
ATOM 1468 N N . SER A 1 187 ? 7.618 -10.345 -14.250 1.00 92.19 187 SER A N 1
ATOM 1469 C CA . SER A 1 187 ? 7.298 -11.570 -14.995 1.00 92.19 187 SER A CA 1
ATOM 1470 C C . SER A 1 187 ? 6.575 -12.597 -14.114 1.00 92.19 187 SER A C 1
ATOM 1472 O O . SER A 1 187 ? 6.580 -13.785 -14.419 1.00 92.19 187 SER A O 1
ATOM 1474 N N . ASP A 1 188 ? 5.958 -12.138 -13.019 1.00 94.31 188 ASP A N 1
ATOM 1475 C CA . ASP A 1 188 ? 5.159 -12.969 -12.118 1.00 94.31 188 ASP A CA 1
ATOM 1476 C C . ASP A 1 188 ? 3.982 -13.638 -12.852 1.00 94.31 188 ASP A C 1
ATOM 1478 O O . ASP A 1 188 ? 3.428 -13.097 -13.811 1.00 94.31 188 ASP A O 1
ATOM 1482 N N . ILE A 1 189 ? 3.568 -14.810 -12.372 1.00 93.00 189 ILE A N 1
ATOM 1483 C CA . ILE A 1 189 ? 2.440 -15.577 -12.917 1.00 93.00 189 ILE A CA 1
ATOM 1484 C C . ILE A 1 189 ? 1.133 -14.766 -12.829 1.00 93.00 189 ILE A C 1
ATOM 1486 O O . ILE A 1 189 ? 0.285 -14.858 -13.713 1.00 93.00 189 ILE A O 1
ATOM 1490 N N . ILE A 1 190 ? 0.975 -13.941 -11.790 1.00 95.62 190 ILE A N 1
ATOM 1491 C CA . ILE A 1 190 ? -0.257 -13.209 -11.491 1.00 95.62 190 ILE A CA 1
ATOM 1492 C C . ILE A 1 190 ? -0.230 -11.787 -12.067 1.00 95.62 190 ILE A C 1
ATOM 1494 O O . ILE A 1 190 ? 0.658 -10.984 -11.776 1.00 95.62 190 ILE A O 1
ATOM 1498 N N . ASP A 1 191 ? -1.274 -11.443 -12.822 1.00 93.75 191 ASP A N 1
ATOM 1499 C CA . ASP A 1 191 ? -1.361 -10.202 -13.604 1.00 93.75 191 ASP A CA 1
ATOM 1500 C C . ASP A 1 191 ? -1.258 -8.932 -12.757 1.00 93.75 191 ASP A C 1
ATOM 1502 O O . ASP A 1 191 ? -0.511 -8.011 -13.090 1.00 93.75 191 ASP A O 1
ATOM 1506 N N . PHE A 1 192 ? -1.974 -8.878 -11.629 1.00 94.94 192 PHE A N 1
ATOM 1507 C CA . PHE A 1 192 ? -1.950 -7.690 -10.779 1.00 94.94 192 PHE A CA 1
ATOM 1508 C C . PHE A 1 192 ? -0.597 -7.508 -10.084 1.00 94.94 192 PHE A C 1
ATOM 1510 O O . PHE A 1 192 ? -0.178 -6.371 -9.890 1.00 94.94 192 PHE A O 1
ATOM 1517 N N . VAL A 1 193 ? 0.133 -8.589 -9.774 1.00 95.38 193 VAL A N 1
ATOM 1518 C CA . VAL A 1 193 ? 1.504 -8.504 -9.238 1.00 95.38 193 VAL A CA 1
ATOM 1519 C C . VAL A 1 193 ? 2.430 -7.879 -10.279 1.00 95.38 193 VAL A C 1
ATOM 1521 O O . VAL A 1 193 ? 3.138 -6.921 -9.956 1.00 95.38 193 VAL A O 1
ATOM 1524 N N . ARG A 1 194 ? 2.341 -8.322 -11.544 1.00 95.00 194 ARG A N 1
ATOM 1525 C CA . ARG A 1 194 ? 3.076 -7.696 -12.655 1.00 95.00 194 ARG A CA 1
ATOM 1526 C C . ARG A 1 194 ? 2.737 -6.213 -12.781 1.00 95.00 194 ARG A C 1
ATOM 1528 O O . ARG A 1 194 ? 3.643 -5.391 -12.885 1.00 95.00 194 ARG A O 1
ATOM 1535 N N . GLN A 1 195 ? 1.455 -5.853 -12.713 1.00 94.44 195 GLN A N 1
ATOM 1536 C CA . GLN A 1 195 ? 1.019 -4.454 -12.746 1.00 94.44 195 GLN A CA 1
ATOM 1537 C C . GLN A 1 195 ? 1.654 -3.631 -11.613 1.00 94.44 195 GLN A C 1
ATOM 1539 O O . GLN A 1 195 ? 2.191 -2.553 -11.868 1.00 94.44 195 GLN A O 1
ATOM 1544 N N . GLY A 1 196 ? 1.630 -4.140 -10.377 1.00 94.12 196 GLY A N 1
ATOM 1545 C CA . GLY A 1 196 ? 2.242 -3.481 -9.220 1.00 94.12 196 GLY A CA 1
ATOM 1546 C C . GLY A 1 196 ? 3.748 -3.277 -9.388 1.00 94.12 196 GLY A C 1
ATOM 1547 O O . GLY A 1 196 ? 4.252 -2.188 -9.118 1.00 94.12 196 GLY A O 1
ATOM 1548 N N . ALA A 1 197 ? 4.452 -4.284 -9.911 1.00 95.25 197 ALA A N 1
ATOM 1549 C CA . ALA A 1 197 ? 5.883 -4.208 -10.198 1.00 95.25 197 ALA A CA 1
ATOM 1550 C C . ALA A 1 197 ? 6.214 -3.164 -11.277 1.00 95.25 197 ALA A C 1
ATOM 1552 O O . ALA A 1 197 ? 7.154 -2.390 -11.107 1.00 95.25 197 ALA A O 1
ATOM 1553 N N . LEU A 1 198 ? 5.427 -3.087 -12.357 1.00 94.75 198 LEU A N 1
ATOM 1554 C CA . LEU A 1 198 ? 5.616 -2.081 -13.411 1.00 94.75 198 LEU A CA 1
ATOM 1555 C C . LEU A 1 198 ? 5.381 -0.655 -12.890 1.00 94.75 198 LEU A C 1
ATOM 1557 O O . LEU A 1 198 ? 6.156 0.247 -13.209 1.00 94.75 198 LEU A O 1
ATOM 1561 N N . ILE A 1 199 ? 4.347 -0.452 -12.066 1.00 94.62 199 ILE A N 1
ATOM 1562 C CA . ILE A 1 199 ? 4.062 0.849 -11.442 1.00 94.62 199 ILE A CA 1
ATOM 1563 C C . ILE A 1 199 ? 5.205 1.252 -10.505 1.00 94.62 199 ILE A C 1
ATOM 1565 O O . ILE A 1 199 ? 5.697 2.376 -10.587 1.00 94.62 199 ILE A O 1
ATOM 1569 N N . ALA A 1 200 ? 5.660 0.336 -9.649 1.00 94.00 200 ALA A N 1
ATOM 1570 C CA . ALA A 1 200 ? 6.763 0.589 -8.727 1.00 94.00 200 ALA A CA 1
ATOM 1571 C C . ALA A 1 200 ? 8.069 0.919 -9.461 1.00 94.00 200 ALA A C 1
ATOM 1573 O O . ALA A 1 200 ? 8.751 1.881 -9.111 1.00 94.00 200 ALA A O 1
ATOM 1574 N N . MET A 1 201 ? 8.379 0.176 -10.526 1.00 92.00 201 MET A N 1
ATOM 1575 C CA . MET A 1 201 ? 9.548 0.429 -11.368 1.00 92.00 201 MET A CA 1
ATOM 1576 C C . MET A 1 201 ? 9.488 1.829 -11.995 1.00 92.00 201 MET A C 1
ATOM 1578 O O . MET A 1 201 ? 10.471 2.568 -11.967 1.00 92.00 201 MET A O 1
ATOM 1582 N N . ALA A 1 202 ? 8.314 2.243 -12.483 1.00 92.12 202 ALA A N 1
ATOM 1583 C CA . ALA A 1 202 ? 8.113 3.586 -13.020 1.00 92.12 202 ALA A CA 1
ATOM 1584 C C . ALA A 1 202 ? 8.292 4.691 -11.960 1.00 92.12 202 ALA A C 1
ATOM 1586 O O . ALA A 1 202 ? 8.849 5.742 -12.273 1.00 92.12 202 ALA A O 1
ATOM 1587 N N . MET A 1 203 ? 7.861 4.462 -10.713 1.00 91.94 203 MET A N 1
ATOM 1588 C CA . MET A 1 203 ? 8.054 5.409 -9.603 1.00 91.94 203 MET A CA 1
ATOM 1589 C C . MET A 1 203 ? 9.533 5.576 -9.229 1.00 91.94 203 MET A C 1
ATOM 1591 O O . MET A 1 203 ? 9.984 6.691 -8.973 1.00 91.94 203 MET A O 1
ATOM 1595 N N . ILE A 1 204 ? 10.302 4.486 -9.214 1.00 90.56 204 ILE A N 1
ATOM 1596 C CA . ILE A 1 204 ? 11.730 4.510 -8.851 1.00 90.56 204 ILE A CA 1
ATOM 1597 C C . ILE A 1 204 ? 12.568 5.164 -9.952 1.00 90.56 204 ILE A C 1
ATOM 1599 O O . ILE A 1 204 ? 13.495 5.916 -9.661 1.00 90.56 204 ILE A O 1
ATOM 1603 N N . MET A 1 205 ? 12.225 4.899 -11.214 1.00 88.56 205 MET A N 1
ATOM 1604 C CA . MET A 1 205 ? 12.949 5.383 -12.395 1.00 88.56 205 MET A CA 1
ATOM 1605 C C . MET A 1 205 ? 12.402 6.719 -12.927 1.00 88.56 205 MET A C 1
ATOM 1607 O O . MET A 1 205 ? 12.659 7.098 -14.072 1.00 88.56 205 MET A O 1
ATOM 1611 N N . ILE A 1 206 ? 11.615 7.444 -12.129 1.00 89.69 206 ILE A N 1
ATOM 1612 C CA . ILE A 1 206 ? 11.105 8.750 -12.540 1.00 89.69 206 ILE A CA 1
ATOM 1613 C C . ILE A 1 206 ? 12.276 9.730 -12.709 1.00 89.69 206 ILE A C 1
ATOM 1615 O O . ILE A 1 206 ? 13.162 9.807 -11.866 1.00 89.69 206 ILE A O 1
ATOM 1619 N N . GLN A 1 207 ? 12.289 10.464 -13.827 1.00 83.88 207 GLN A N 1
ATOM 1620 C CA . GLN A 1 207 ? 13.354 11.411 -14.201 1.00 83.88 207 GLN A CA 1
ATOM 1621 C C . GLN A 1 207 ? 14.768 10.812 -14.371 1.00 83.88 207 GLN A C 1
ATOM 1623 O O . GLN A 1 207 ? 15.728 11.572 -14.490 1.00 83.88 207 GLN A O 1
ATOM 1628 N N . THR A 1 208 ? 14.923 9.485 -14.454 1.00 82.88 208 THR A N 1
ATOM 1629 C CA . THR A 1 208 ? 16.218 8.874 -14.788 1.00 82.88 208 THR A CA 1
ATOM 1630 C C . THR A 1 208 ? 16.391 8.700 -16.300 1.00 82.88 208 THR A C 1
ATOM 1632 O O . THR A 1 208 ? 15.450 8.425 -17.055 1.00 82.88 208 THR A O 1
ATOM 1635 N N . ASN A 1 209 ? 17.628 8.899 -16.761 1.00 84.75 209 ASN A N 1
ATOM 1636 C CA . ASN A 1 209 ? 17.991 8.898 -18.177 1.00 84.75 209 ASN A CA 1
ATOM 1637 C C . ASN A 1 209 ? 18.714 7.597 -18.538 1.00 84.75 209 ASN A C 1
ATOM 1639 O O . ASN A 1 209 ? 19.408 7.024 -17.701 1.00 84.75 209 ASN A O 1
ATOM 1643 N N . GLU A 1 210 ? 18.654 7.188 -19.808 1.00 83.81 210 GLU A N 1
ATOM 1644 C CA . GLU A 1 210 ? 19.384 6.004 -20.301 1.00 83.81 210 GLU A CA 1
ATOM 1645 C C . GLU A 1 210 ? 20.911 6.155 -20.169 1.00 83.81 210 GLU A C 1
ATOM 1647 O O . GLU A 1 210 ? 21.623 5.171 -20.011 1.00 83.81 210 GLU A O 1
ATOM 1652 N N . SER A 1 211 ? 21.417 7.394 -20.157 1.00 79.50 211 SER A N 1
ATOM 1653 C CA . SER A 1 211 ? 22.832 7.688 -19.898 1.00 79.50 211 SER A CA 1
ATOM 1654 C C . SER A 1 211 ? 23.253 7.453 -18.444 1.00 79.50 211 SER A C 1
ATOM 1656 O O . SER A 1 211 ? 24.437 7.260 -18.192 1.00 79.50 211 SER A O 1
ATOM 1658 N N . TYR A 1 212 ? 22.313 7.512 -17.494 1.00 77.88 212 TYR A N 1
ATOM 1659 C CA . TYR A 1 212 ? 22.581 7.273 -16.072 1.00 77.88 212 TYR A CA 1
ATOM 1660 C C . TYR A 1 212 ? 22.432 5.788 -15.730 1.00 77.88 212 TYR A C 1
ATOM 1662 O O . TYR A 1 212 ? 23.240 5.235 -14.992 1.00 77.88 212 TYR A O 1
ATOM 1670 N N . ASP A 1 213 ? 21.420 5.135 -16.304 1.00 80.88 213 ASP A N 1
ATOM 1671 C CA . ASP A 1 213 ? 21.183 3.706 -16.139 1.00 80.88 213 ASP A CA 1
ATOM 1672 C C . ASP A 1 213 ? 20.589 3.104 -17.421 1.00 80.88 213 ASP A C 1
ATOM 1674 O O . ASP A 1 213 ? 19.493 3.468 -17.864 1.00 80.88 213 ASP A O 1
ATOM 1678 N N . SER A 1 214 ? 21.299 2.141 -18.011 1.00 84.88 214 SER A N 1
ATOM 1679 C CA . SER A 1 214 ? 20.881 1.463 -19.244 1.00 84.88 214 SER A CA 1
ATOM 1680 C C . SER A 1 214 ? 19.596 0.642 -19.068 1.00 84.88 214 SER A C 1
ATOM 1682 O O . SER A 1 214 ? 18.871 0.405 -20.044 1.00 84.88 214 SER A O 1
ATOM 1684 N N . ARG A 1 215 ? 19.245 0.266 -17.828 1.00 86.19 215 ARG A N 1
ATOM 1685 C CA . ARG A 1 215 ? 18.000 -0.450 -17.500 1.00 86.19 215 ARG A CA 1
ATOM 1686 C C . ARG A 1 215 ? 16.758 0.371 -17.841 1.00 86.19 215 ARG A C 1
ATOM 1688 O O . ARG A 1 215 ? 15.733 -0.207 -18.195 1.00 86.19 215 ARG A O 1
ATOM 1695 N N . VAL A 1 216 ? 16.848 1.706 -17.827 1.00 86.75 216 VAL A N 1
ATOM 1696 C CA . VAL A 1 216 ? 15.742 2.609 -18.204 1.00 86.75 216 VAL A CA 1
ATOM 1697 C C . VAL A 1 216 ? 15.304 2.361 -19.647 1.00 86.75 216 VAL A C 1
ATOM 1699 O O . VAL A 1 216 ? 14.108 2.252 -19.928 1.00 86.75 216 VAL A O 1
ATOM 1702 N N . GLY A 1 217 ? 16.265 2.227 -20.565 1.00 87.69 217 GLY A N 1
ATOM 1703 C CA . GLY A 1 217 ? 15.988 1.952 -21.975 1.00 87.69 217 GLY A CA 1
ATOM 1704 C C . GLY A 1 217 ? 15.335 0.584 -22.175 1.00 87.69 217 GLY A C 1
ATOM 1705 O O . GLY A 1 217 ? 14.353 0.457 -22.910 1.00 87.69 217 GLY A O 1
ATOM 1706 N N . ALA A 1 218 ? 15.831 -0.441 -21.473 1.00 89.69 218 ALA A N 1
ATOM 1707 C CA . ALA A 1 218 ? 15.246 -1.782 -21.501 1.00 89.69 218 ALA A CA 1
ATOM 1708 C C . ALA A 1 218 ? 13.809 -1.800 -20.954 1.00 89.69 218 ALA A C 1
ATOM 1710 O O . ALA A 1 218 ? 12.922 -2.395 -21.570 1.00 89.69 218 ALA A O 1
ATOM 1711 N N . PHE A 1 219 ? 13.560 -1.096 -19.848 1.00 91.38 219 PHE A N 1
ATOM 1712 C CA . PHE A 1 219 ? 12.237 -0.989 -19.241 1.00 91.38 219 PHE A CA 1
ATOM 1713 C C . PHE A 1 219 ? 11.227 -0.295 -20.165 1.00 91.38 219 PHE A C 1
ATOM 1715 O O . PHE A 1 219 ? 10.124 -0.807 -20.356 1.00 91.38 219 PHE A O 1
ATOM 1722 N N . ARG A 1 220 ? 11.607 0.810 -20.823 1.00 90.94 220 ARG A N 1
ATOM 1723 C CA . ARG A 1 220 ? 10.735 1.502 -21.794 1.00 90.94 220 ARG A CA 1
ATOM 1724 C C . ARG A 1 220 ? 10.343 0.602 -22.966 1.00 90.94 220 ARG A C 1
ATOM 1726 O O . ARG A 1 220 ? 9.160 0.506 -23.282 1.00 90.94 220 ARG A O 1
ATOM 1733 N N . ARG A 1 221 ? 11.308 -0.119 -23.547 1.00 92.56 221 ARG A N 1
ATOM 1734 C CA . ARG A 1 221 ? 11.043 -1.101 -24.616 1.00 92.56 221 ARG A CA 1
ATOM 1735 C C . ARG A 1 221 ? 10.116 -2.225 -24.144 1.00 92.56 221 ARG A C 1
ATOM 1737 O O . ARG A 1 221 ? 9.247 -2.664 -24.893 1.00 92.56 221 ARG A O 1
ATOM 1744 N N . LYS A 1 222 ? 10.269 -2.679 -22.894 1.00 91.31 222 LYS A N 1
ATOM 1745 C CA . LYS A 1 222 ? 9.376 -3.680 -22.292 1.00 91.31 222 LYS A CA 1
ATOM 1746 C C . LYS A 1 222 ? 7.941 -3.159 -22.172 1.00 91.31 222 LYS A C 1
ATOM 1748 O O . LYS A 1 222 ? 7.021 -3.881 -22.543 1.00 91.31 222 LYS A O 1
ATOM 1753 N N . LEU A 1 223 ? 7.745 -1.927 -21.697 1.00 91.88 223 LEU A N 1
ATOM 1754 C CA . LEU A 1 223 ? 6.416 -1.310 -21.601 1.00 91.88 223 LEU A CA 1
ATOM 1755 C C . LEU A 1 223 ? 5.749 -1.168 -22.972 1.00 91.88 223 LEU A C 1
ATOM 1757 O O . LEU A 1 223 ? 4.583 -1.520 -23.118 1.00 91.88 223 LEU A O 1
ATOM 1761 N N . GLU A 1 224 ? 6.491 -0.710 -23.980 1.00 93.56 224 GLU A N 1
ATOM 1762 C CA . GLU A 1 224 ? 5.983 -0.592 -25.350 1.00 93.56 224 GLU A CA 1
ATOM 1763 C C . GLU A 1 224 ? 5.534 -1.949 -25.902 1.00 93.56 224 GLU A C 1
ATOM 1765 O O . GLU A 1 224 ? 4.431 -2.065 -26.434 1.00 93.56 224 GLU A O 1
ATOM 1770 N N . LYS A 1 225 ? 6.332 -3.003 -25.685 1.00 93.44 225 LYS A N 1
ATOM 1771 C CA . LYS A 1 225 ? 5.954 -4.367 -26.067 1.00 93.44 225 LYS A CA 1
ATOM 1772 C C . LYS A 1 225 ? 4.653 -4.812 -25.394 1.00 93.44 225 LYS A C 1
ATOM 1774 O O . LYS A 1 225 ? 3.800 -5.355 -26.079 1.00 93.44 225 LYS A O 1
ATOM 1779 N N . ILE A 1 226 ? 4.498 -4.572 -24.090 1.00 91.12 226 ILE A N 1
ATOM 1780 C CA . ILE A 1 226 ? 3.290 -4.956 -23.336 1.00 91.12 226 ILE A CA 1
ATOM 1781 C C . ILE A 1 226 ? 2.049 -4.214 -23.851 1.00 91.12 226 ILE A C 1
ATOM 1783 O O . ILE A 1 226 ? 0.981 -4.802 -23.921 1.00 91.12 226 ILE A O 1
ATOM 1787 N N . ILE A 1 227 ? 2.175 -2.935 -24.218 1.00 91.94 227 ILE A N 1
ATOM 1788 C CA . ILE A 1 227 ? 1.050 -2.137 -24.737 1.00 91.94 227 ILE A CA 1
ATOM 1789 C C . ILE A 1 227 ? 0.635 -2.594 -26.142 1.00 91.94 227 ILE A C 1
ATOM 1791 O O . ILE A 1 227 ? -0.545 -2.538 -26.487 1.00 91.94 227 ILE A O 1
ATOM 1795 N N . LEU A 1 228 ? 1.604 -2.999 -26.966 1.00 93.81 228 LEU A N 1
ATOM 1796 C CA . LEU A 1 228 ? 1.356 -3.482 -28.325 1.00 93.81 228 LEU A CA 1
ATOM 1797 C C . LEU A 1 228 ? 0.857 -4.929 -28.361 1.00 93.81 228 LEU A C 1
ATOM 1799 O O . LEU A 1 228 ? 0.229 -5.324 -29.349 1.00 93.81 228 LEU A O 1
ATOM 1803 N N . ASP A 1 229 ? 1.142 -5.709 -27.319 1.00 90.38 229 ASP A N 1
ATOM 1804 C CA . ASP A 1 229 ? 0.644 -7.069 -27.196 1.00 90.38 229 ASP A CA 1
ATOM 1805 C C . ASP A 1 229 ? -0.883 -7.066 -27.040 1.00 90.38 229 ASP A C 1
ATOM 1807 O O . ASP A 1 229 ? -1.464 -6.270 -26.301 1.00 90.38 229 ASP A O 1
ATOM 1811 N N . LYS A 1 230 ? -1.548 -7.935 -27.800 1.00 81.69 230 LYS A N 1
ATOM 1812 C CA . LYS A 1 230 ? -3.015 -8.075 -27.785 1.00 81.69 230 LYS A CA 1
ATOM 1813 C C . LYS A 1 230 ? -3.473 -9.234 -26.901 1.00 81.69 230 LYS A C 1
ATOM 1815 O O . LYS A 1 230 ? -4.682 -9.458 -26.788 1.00 81.69 230 LYS A O 1
ATOM 1820 N N . HIS A 1 231 ? -2.524 -9.975 -26.342 1.00 67.56 231 HIS A N 1
ATOM 1821 C CA . HIS A 1 231 ? -2.711 -11.148 -25.499 1.00 67.56 231 HIS A CA 1
ATOM 1822 C C . HIS A 1 231 ? -2.063 -10.916 -24.134 1.00 67.56 231 HIS A C 1
ATOM 1824 O O . HIS A 1 231 ? -2.575 -11.521 -23.168 1.00 67.56 231 HIS A O 1
#

Organism: Panicum virgatum (NCBI:txid38727)

pLDDT: mean 81.47, std 20.96, range [25.31, 95.94]

Foldseek 3Di:
DPDPPPPVVVVVVVLVCVLVVLVVVLVVCLVPVDPPDPLVRLVVVLVVDPDLSSVLSSLLSSLSNLAQVAPVCVVVLVVQCPDPDVSNLLSSLSSLLRNQFLVLDPVSLVVLVCQLPPPPDLSNNLSSLLSLL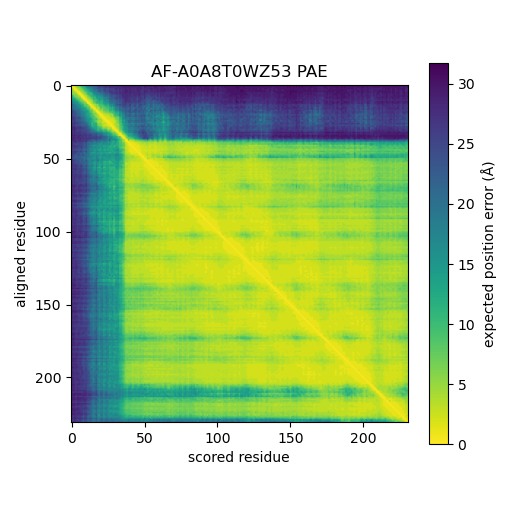RNQLNPLVVLLVSLLVQCPDPDLSSVLSSLNSSLSSQFQVLDPSSLVSLVVQCVDPDDSSVVSSLNSNCRNCPPPDCVRPVVVVVSVVVVVVVVPDPD

Secondary structure (DSSP, 8-state):
--SSSSSHHHHHHHHHHHHHHHHHHHHHHHHS----S-HHHHHHHHHH---HHHHHHHHHHHHHHTTT-GGGGHHHHHHHHT-S-HHHHHHHHHHHHHHTTTT--HHHHHHHHHHHHH-S-HHHHHHHHHHHHHHHTTSTTTHHHHHHHHHT-SSHHHHHHHHHHHHHHTTTT--HHHHHHHHHHTT-SSHHHHHHHHHHHHHHTTT--TTT-THHHHHHHHHHHHHH---